Protein AF-A0A927UD50-F1 (afdb_monomer)

Sequence (183 aa):
MVKKVKEALVGKELRQTVRWGKPVEELTKEELENFPRLLGWRKVENFKTEYVELRCADGQLSRMDIPRAALVEVDGNLLSIYNPGIRELNESEKKVWDEWMEIENSDEYQKQLEYDCLTDGSSTYWKKKHFFENKGYLYLMQGSQKGLRRVQGKPEAEGKILLYDENIRGELFLQYEMRDAAV

Foldseek 3Di:
DPPVVCVLQVQKKKAWQDAQLHGPVPDDPVRCVVPVQNHDIWHFDDDDPFWTWTQTPVRDTDIDGDADPLQWDDDPQKIWGFFFDKDFDDPVRVVLVVVVVVVCPDPVNVVVVVVCVVPVHCPSVVVVCCSCVVVVNNQQPDDDDPQKHWDPPDPCVPVTTMIRHSNHGDRTHIMIGMDRDDD

Organism: NCBI:txid46206

Secondary structure (DSSP, 8-state):
--HHHHHHHTTEEEEEEEETTEEGGGS-HHHHHT-GGGSSEEEEEEE-SSEEEEE-TTS-EEEEE---GGGEEEETTEEEEEEEEEEE--HHHHHHHHHHHHHHTSHHHHHHHHHHHHHT--HHHHHHHHHHHHHT-GGGTSS-BTTEEEPPSS--TTS--EEEEEEEEEEEEEEEEEEEPP-

Nearest PDB structures (foldseek):
  9f6c-assembly2_B  TM=7.160E-01  e=1.915E+00  Bos taurus
  2jj9-assembly1_A  TM=5.545E-01  e=9.446E-01  Dictyostelium discoideum
  6rm3-assembly1_SE0  TM=6.733E-01  e=4.118E+00  Vairimorpha necatrix
  1fmv-assembly1_A  TM=5.987E-01  e=2.892E+00  Dictyostelium discoideum
  6z2s-assembly1_A  TM=3.697E-01  e=1.268E+00  Dictyostelium discoideum

Structure (mmCIF, N/CA/C/O backbone):
data_AF-A0A927UD50-F1
#
_entry.id   AF-A0A927UD50-F1
#
loop_
_atom_site.group_PDB
_atom_site.id
_atom_site.type_symbol
_atom_site.label_atom_id
_atom_site.label_alt_id
_atom_site.label_comp_id
_atom_site.label_asym_id
_atom_site.label_entity_id
_atom_site.label_seq_id
_atom_site.pdbx_PDB_ins_code
_atom_site.Cartn_x
_atom_site.Cartn_y
_atom_site.Cartn_z
_atom_site.occupancy
_atom_site.B_iso_or_equiv
_atom_site.auth_seq_id
_atom_site.auth_comp_id
_atom_site.auth_asym_id
_atom_site.auth_atom_id
_atom_site.pdbx_PDB_model_num
ATOM 1 N N . MET A 1 1 ? -13.751 -6.462 -1.216 1.00 57.44 1 MET A N 1
ATOM 2 C CA . MET A 1 1 ? -13.902 -6.750 0.226 1.00 57.44 1 MET A CA 1
ATOM 3 C C . MET A 1 1 ? -13.812 -8.246 0.473 1.00 57.44 1 MET A C 1
ATOM 5 O O . MET A 1 1 ? -14.476 -9.015 -0.214 1.00 57.44 1 MET A O 1
ATOM 9 N N . VAL A 1 2 ? -13.003 -8.667 1.445 1.00 68.44 2 VAL A N 1
ATOM 10 C CA . VAL A 1 2 ? -12.967 -10.068 1.885 1.00 68.44 2 VAL A CA 1
ATOM 11 C C . VAL A 1 2 ? -14.292 -10.367 2.576 1.00 68.44 2 VAL A C 1
ATOM 13 O O . VAL A 1 2 ? -14.600 -9.734 3.582 1.00 68.44 2 VAL A O 1
ATOM 16 N N . LYS A 1 3 ? -15.076 -11.317 2.061 1.00 79.38 3 LYS A N 1
ATOM 17 C CA . LYS A 1 3 ? -16.339 -11.765 2.678 1.00 79.38 3 LYS A CA 1
ATOM 18 C C . LYS A 1 3 ? -16.200 -11.980 4.199 1.00 79.38 3 LYS A C 1
ATOM 20 O O . LYS A 1 3 ? -17.026 -11.486 4.956 1.00 79.38 3 LYS A O 1
ATOM 25 N N . LYS A 1 4 ? -15.070 -12.561 4.619 1.00 81.38 4 LYS A N 1
ATOM 26 C CA . LYS A 1 4 ? -14.692 -12.780 6.024 1.00 81.38 4 LYS A CA 1
ATOM 27 C C . LYS A 1 4 ? -14.619 -11.501 6.869 1.00 81.38 4 LYS A C 1
ATOM 29 O O . LYS A 1 4 ? -15.092 -11.491 7.994 1.00 81.38 4 LYS A O 1
ATOM 34 N N . VAL A 1 5 ? -14.048 -10.417 6.335 1.00 85.69 5 VAL A N 1
ATOM 35 C CA . VAL A 1 5 ? -13.929 -9.137 7.062 1.00 85.69 5 VAL A CA 1
ATOM 36 C C . VAL A 1 5 ? -15.303 -8.512 7.250 1.00 85.69 5 VAL A C 1
ATOM 38 O O . VAL A 1 5 ? -15.610 -8.019 8.327 1.00 85.69 5 VAL A O 1
ATOM 41 N N . LYS A 1 6 ? -16.161 -8.575 6.224 1.00 87.50 6 LYS A N 1
ATOM 42 C CA . LYS A 1 6 ? -17.544 -8.114 6.359 1.00 87.50 6 LYS A CA 1
ATOM 43 C C . LYS A 1 6 ? -18.254 -8.881 7.468 1.00 87.50 6 LYS A C 1
ATOM 45 O O . LYS A 1 6 ? -18.776 -8.257 8.377 1.00 87.50 6 LYS A O 1
ATOM 50 N N . GLU A 1 7 ? -18.230 -10.210 7.404 1.00 88.88 7 GLU A N 1
ATOM 51 C CA . GLU A 1 7 ? -18.868 -11.094 8.388 1.00 88.88 7 GLU A CA 1
ATOM 52 C C . GLU A 1 7 ? -18.385 -10.826 9.819 1.00 88.88 7 GLU A C 1
ATOM 54 O O . GLU A 1 7 ? -19.208 -10.778 10.727 1.00 88.88 7 GLU A O 1
ATOM 59 N N . ALA A 1 8 ? -17.088 -10.570 10.012 1.00 88.31 8 ALA A N 1
ATOM 60 C CA . ALA A 1 8 ? -16.526 -10.246 11.322 1.00 88.31 8 ALA A CA 1
ATOM 61 C C . ALA A 1 8 ? -16.990 -8.888 11.877 1.00 88.31 8 ALA A C 1
ATOM 63 O O . ALA A 1 8 ? -17.086 -8.726 13.090 1.00 88.31 8 ALA A O 1
ATOM 64 N N . LEU A 1 9 ? -17.261 -7.915 11.002 1.00 91.38 9 LEU A N 1
ATOM 65 C CA . LEU A 1 9 ? -17.526 -6.524 11.375 1.00 91.38 9 LEU A CA 1
ATOM 66 C C . LEU A 1 9 ? -19.012 -6.162 11.481 1.00 91.38 9 LEU A C 1
ATOM 68 O O . LEU A 1 9 ? -19.338 -5.112 12.038 1.00 91.38 9 LEU A O 1
ATOM 72 N N . VAL A 1 10 ? -19.927 -6.964 10.921 1.00 91.88 10 VAL A N 1
ATOM 73 C CA . VAL A 1 10 ? -21.366 -6.657 11.000 1.00 91.88 10 VAL A CA 1
ATOM 74 C C . VAL A 1 10 ? -21.800 -6.592 12.466 1.00 91.88 10 VAL A C 1
ATOM 76 O O . VAL A 1 10 ? -21.558 -7.517 13.234 1.00 91.88 10 VAL A O 1
ATOM 79 N N . GLY A 1 11 ? -22.466 -5.497 12.842 1.00 91.94 11 GLY A N 1
ATOM 80 C CA . GLY A 1 11 ? -22.974 -5.304 14.203 1.00 91.94 11 GLY A CA 1
ATOM 81 C C . GLY A 1 11 ? -21.893 -5.008 15.244 1.00 91.94 11 GLY A C 1
ATOM 82 O O . GLY A 1 11 ? -22.178 -5.079 16.436 1.00 91.94 11 GLY A O 1
ATOM 83 N N . LYS A 1 12 ? -20.666 -4.680 14.819 1.00 94.75 12 LYS A N 1
ATOM 84 C CA . LYS A 1 12 ? -19.555 -4.378 15.723 1.00 94.75 12 LYS A CA 1
ATOM 85 C C . LYS A 1 12 ? -19.300 -2.882 15.887 1.00 94.75 12 LYS A C 1
ATOM 87 O O . LYS A 1 12 ? -19.623 -2.055 15.030 1.00 94.75 12 LYS A O 1
ATOM 92 N N . GLU A 1 13 ? -18.645 -2.559 16.990 1.00 95.12 13 GLU A N 1
ATOM 93 C CA . GLU A 1 13 ? -17.913 -1.316 17.188 1.00 95.12 13 GLU A CA 1
ATOM 94 C C . GLU A 1 13 ? -16.414 -1.594 17.153 1.00 95.12 13 GLU A C 1
ATOM 96 O O . GLU A 1 13 ? -15.957 -2.656 17.579 1.00 95.12 13 GLU A O 1
ATOM 101 N N . LEU A 1 14 ? -15.658 -0.619 16.658 1.00 94.88 14 LEU A N 1
ATOM 102 C CA . LEU A 1 14 ? -14.214 -0.691 16.497 1.00 94.88 14 LEU A CA 1
ATOM 103 C C . LEU A 1 14 ? -13.525 0.387 17.317 1.00 94.88 14 LEU A C 1
ATOM 105 O O . LEU A 1 14 ? -13.888 1.561 17.228 1.00 94.88 14 LEU A O 1
ATOM 109 N N . ARG A 1 15 ? -12.478 0.007 18.041 1.00 94.00 15 ARG A N 1
ATOM 110 C CA . ARG A 1 15 ? -11.553 0.932 18.693 1.00 94.00 15 ARG A CA 1
ATOM 111 C C . ARG A 1 15 ? -10.159 0.712 18.145 1.00 94.00 15 ARG A C 1
ATOM 113 O O . ARG A 1 15 ? -9.674 -0.410 18.119 1.00 94.00 15 ARG A O 1
ATOM 120 N N . GLN A 1 16 ? -9.515 1.783 17.699 1.00 92.75 16 GLN A N 1
ATOM 121 C CA . GLN A 1 16 ? -8.156 1.689 17.182 1.00 92.75 16 GLN A CA 1
ATOM 122 C C . GLN A 1 16 ? -7.160 1.504 18.334 1.00 92.75 16 GLN A C 1
ATOM 124 O O . GLN A 1 16 ? -7.175 2.301 19.268 1.00 92.75 16 GLN A O 1
ATOM 129 N N . THR A 1 17 ? -6.315 0.476 18.244 1.00 93.69 17 THR A N 1
ATOM 130 C CA . THR A 1 17 ? -5.251 0.162 19.217 1.00 93.69 17 THR A CA 1
ATOM 131 C C . THR A 1 17 ? -3.856 0.382 18.637 1.00 93.69 17 THR A C 1
ATOM 133 O O . THR A 1 17 ? -2.942 0.734 19.370 1.00 93.69 17 THR A O 1
ATOM 136 N N . VAL A 1 18 ? -3.690 0.263 17.313 1.00 93.69 18 VAL A N 1
ATOM 137 C CA . VAL A 1 18 ? -2.430 0.571 16.611 1.00 93.69 18 VAL A CA 1
ATOM 138 C C . VAL A 1 18 ? -2.688 1.532 15.456 1.00 93.69 18 VAL A C 1
ATOM 140 O O . VAL A 1 18 ? -3.647 1.372 14.689 1.00 93.69 18 VAL A O 1
ATOM 143 N N . ARG A 1 19 ? -1.820 2.536 15.305 1.00 91.00 19 ARG A N 1
ATOM 144 C CA . ARG A 1 19 ? -1.800 3.474 14.180 1.00 91.00 19 ARG A CA 1
ATOM 145 C C . ARG A 1 19 ? -0.386 3.642 13.653 1.00 91.00 19 ARG A C 1
ATOM 147 O O . ARG A 1 19 ? 0.523 3.958 14.408 1.00 91.00 19 ARG A O 1
ATOM 154 N N . TRP A 1 20 ? -0.221 3.462 12.345 1.00 89.50 20 TRP A N 1
ATOM 155 C CA . TRP A 1 20 ? 1.073 3.604 11.673 1.00 89.50 20 TRP A CA 1
ATOM 156 C C . TRP A 1 20 ? 2.165 2.728 12.303 1.00 89.50 20 TRP A C 1
ATOM 158 O O . TRP A 1 20 ? 3.308 3.149 12.445 1.00 89.50 20 TRP A O 1
ATOM 168 N N . GLY A 1 21 ? 1.779 1.519 12.716 1.00 91.75 21 GLY A N 1
ATOM 169 C CA . GLY A 1 21 ? 2.664 0.558 13.375 1.00 91.75 21 GLY A CA 1
ATOM 170 C C . GLY A 1 21 ? 3.019 0.869 14.829 1.00 91.75 21 GLY A C 1
ATOM 171 O O . GLY A 1 21 ? 3.750 0.093 15.434 1.00 91.75 21 GLY A O 1
ATOM 172 N N . LYS A 1 22 ? 2.482 1.946 15.416 1.00 91.00 22 LYS A N 1
ATOM 173 C CA . LYS A 1 22 ? 2.672 2.289 16.832 1.00 91.00 22 LYS A CA 1
ATOM 174 C C . LYS A 1 22 ? 1.392 2.064 17.642 1.00 91.00 22 LYS A C 1
ATOM 176 O O . LYS A 1 22 ? 0.310 2.390 17.136 1.00 91.00 22 LYS A O 1
ATOM 181 N N . PRO A 1 23 ? 1.475 1.550 18.880 1.00 92.06 23 PRO A N 1
ATOM 182 C CA . PRO A 1 23 ? 0.354 1.576 19.814 1.00 92.06 23 PRO A CA 1
ATOM 183 C C . PRO A 1 23 ? -0.184 3.000 19.981 1.00 92.06 23 PRO A C 1
ATOM 185 O O . PRO A 1 23 ? 0.586 3.960 20.019 1.00 92.06 23 PRO A O 1
ATOM 188 N N . VAL A 1 24 ? -1.506 3.154 20.067 1.00 89.12 24 VAL A N 1
ATOM 189 C CA . VAL A 1 24 ? -2.144 4.475 20.210 1.00 89.12 24 VAL A CA 1
ATOM 190 C C . VAL A 1 24 ? -1.703 5.167 21.504 1.00 89.12 24 VAL A C 1
ATOM 192 O O . VAL A 1 24 ? -1.599 6.390 21.542 1.00 89.12 24 VAL A O 1
ATOM 195 N N . GLU A 1 25 ? -1.387 4.390 22.537 1.00 86.94 25 GLU A N 1
ATOM 196 C CA . GLU A 1 25 ? -0.879 4.845 23.832 1.00 86.94 25 GLU A CA 1
ATOM 197 C C . GLU A 1 25 ? 0.526 5.463 23.748 1.00 86.94 25 GLU A C 1
ATOM 199 O O . GLU A 1 25 ? 0.904 6.243 24.621 1.00 86.94 25 GLU A O 1
ATOM 204 N N . GLU A 1 26 ? 1.291 5.136 22.703 1.00 89.12 26 GLU A N 1
ATOM 205 C CA . GLU A 1 26 ? 2.649 5.639 22.466 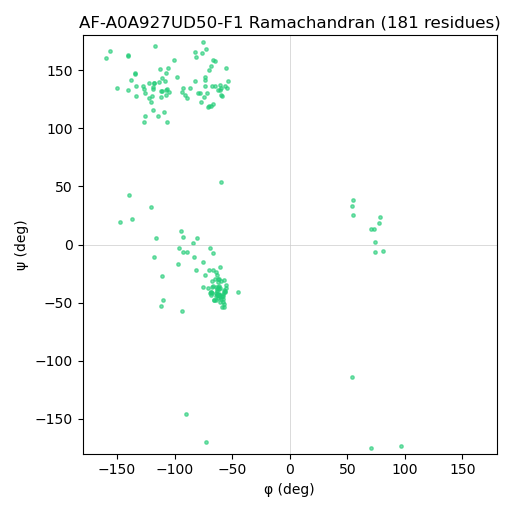1.00 89.12 26 GLU A CA 1
ATOM 206 C C . GLU A 1 26 ? 2.684 6.846 21.514 1.00 89.12 26 GLU A C 1
ATOM 208 O O . GLU A 1 26 ? 3.751 7.410 21.262 1.00 89.12 26 GLU A O 1
ATOM 213 N N . LEU A 1 27 ? 1.534 7.257 20.970 1.00 85.81 27 LEU A N 1
ATOM 214 C CA . LEU A 1 27 ? 1.450 8.425 20.097 1.00 85.81 27 LEU A CA 1
ATOM 215 C C . LEU A 1 27 ? 1.580 9.721 20.901 1.00 85.81 27 LEU A C 1
ATOM 217 O O . LEU A 1 27 ? 1.039 9.881 21.997 1.00 85.81 27 LEU A O 1
ATOM 221 N N . THR A 1 28 ? 2.277 10.689 20.320 1.00 84.56 28 THR A N 1
ATOM 222 C CA . THR A 1 28 ? 2.413 12.033 20.882 1.00 84.56 28 THR A CA 1
ATOM 223 C C . THR A 1 28 ? 1.074 12.774 20.887 1.00 84.56 28 THR A C 1
ATOM 225 O O . THR A 1 28 ? 0.164 12.485 20.108 1.00 84.56 28 THR A O 1
ATOM 228 N N . LYS A 1 29 ? 0.951 13.793 21.748 1.00 80.69 29 LYS A N 1
ATOM 229 C CA . LYS A 1 29 ? -0.246 14.649 21.780 1.00 80.69 29 LYS A CA 1
ATOM 230 C C . LYS A 1 29 ? -0.522 15.305 20.427 1.00 80.69 29 LYS A C 1
ATOM 232 O O . LYS A 1 29 ? -1.665 15.314 19.999 1.00 80.69 29 LYS A O 1
ATOM 237 N N . GLU A 1 30 ? 0.518 15.771 19.740 1.00 83.25 30 GLU A N 1
ATOM 238 C CA . GLU A 1 30 ? 0.409 16.369 18.406 1.00 83.25 30 GLU A CA 1
ATOM 239 C C . GLU A 1 30 ? -0.094 15.353 17.363 1.00 83.25 30 GLU A C 1
ATOM 241 O O . GLU A 1 30 ? -0.980 15.655 16.562 1.00 83.25 30 GLU A O 1
ATOM 246 N N . GLU A 1 31 ? 0.397 14.109 17.402 1.00 81.62 31 GLU A N 1
ATOM 247 C CA . GLU A 1 31 ? -0.113 13.031 16.544 1.00 81.62 31 GLU A CA 1
ATOM 248 C C . GLU A 1 31 ? -1.598 12.742 16.827 1.00 81.62 31 GLU A C 1
ATOM 250 O O . GLU A 1 31 ? -2.364 12.520 15.891 1.00 81.62 31 GLU A O 1
ATOM 255 N N . LEU A 1 32 ? -2.030 12.784 18.090 1.00 77.81 32 LEU A N 1
ATOM 256 C CA . LEU A 1 32 ? -3.419 12.535 18.492 1.00 77.81 32 LEU A CA 1
ATOM 257 C C . LEU A 1 32 ? -4.364 13.708 18.174 1.00 77.81 32 LEU A C 1
ATOM 259 O O . LEU A 1 32 ? -5.504 13.477 17.765 1.00 77.81 32 LEU A O 1
ATOM 263 N N . GLU A 1 33 ? -3.901 14.952 18.310 1.00 81.44 33 GLU A N 1
ATOM 264 C CA . GLU A 1 33 ? -4.656 16.180 18.006 1.00 81.44 33 GLU A CA 1
ATOM 265 C C . GLU A 1 33 ? -5.016 16.306 16.523 1.00 81.44 33 GLU A C 1
ATOM 267 O O . GLU A 1 33 ? -6.023 16.922 16.172 1.00 81.44 33 GLU A O 1
ATOM 272 N N . ASN A 1 34 ? -4.254 15.650 15.650 1.00 79.38 34 ASN A N 1
ATOM 273 C CA . ASN A 1 34 ? -4.579 15.552 14.232 1.00 79.38 34 ASN A CA 1
ATOM 274 C C . ASN A 1 34 ? -5.718 14.555 13.939 1.00 79.38 34 ASN A C 1
ATOM 276 O O . ASN A 1 34 ? -6.302 14.588 12.853 1.00 79.38 34 ASN A O 1
ATOM 280 N N . PHE A 1 35 ? -6.080 13.680 14.889 1.00 75.62 35 PHE A N 1
ATOM 281 C CA . PHE A 1 35 ? -7.112 12.649 14.702 1.00 75.62 35 PHE A CA 1
ATOM 282 C C . PHE A 1 35 ? -8.052 12.429 15.903 1.00 75.62 35 PHE A C 1
ATOM 284 O O . PHE A 1 35 ? -8.412 11.278 16.175 1.00 75.62 35 PHE A O 1
ATOM 291 N N . PRO A 1 36 ? -8.550 13.474 16.589 1.00 72.25 36 PRO A N 1
ATOM 292 C CA . PRO A 1 36 ? -9.333 13.317 17.815 1.00 72.25 36 PRO A CA 1
ATOM 293 C C . PRO A 1 36 ? -10.601 12.484 17.588 1.00 72.25 36 PRO A C 1
ATOM 295 O O . PRO A 1 36 ? -11.015 11.718 18.452 1.00 72.25 36 PRO A O 1
ATOM 298 N N . ARG A 1 37 ? -11.176 12.561 16.381 1.00 76.25 37 ARG A N 1
ATOM 299 C CA . ARG A 1 37 ? -12.378 11.816 15.969 1.00 76.25 37 ARG A CA 1
ATOM 300 C C . ARG A 1 37 ? -12.159 10.313 15.803 1.00 76.25 37 ARG A C 1
ATOM 302 O O . ARG A 1 37 ? -13.124 9.554 15.790 1.00 76.25 37 ARG A O 1
ATOM 309 N N . LEU A 1 38 ? -10.916 9.879 15.597 1.00 74.56 38 LEU A N 1
ATOM 310 C CA . LEU A 1 38 ? -10.587 8.472 15.351 1.00 74.56 38 LEU A CA 1
ATOM 311 C C . LEU A 1 38 ? -10.306 7.706 16.651 1.00 74.56 38 LEU A C 1
ATOM 313 O O . LEU A 1 38 ? -10.159 6.481 16.609 1.00 74.56 38 LEU A O 1
ATOM 317 N N . LEU A 1 39 ? -10.262 8.420 17.781 1.00 74.75 39 LEU A N 1
ATOM 318 C CA . LEU A 1 39 ? -10.045 7.878 19.114 1.00 74.75 39 LEU A CA 1
ATOM 319 C C . LEU A 1 39 ? -11.378 7.433 19.728 1.00 74.75 39 LEU A C 1
ATOM 321 O O . LEU A 1 39 ? -12.384 8.138 19.661 1.00 74.75 39 LEU A O 1
ATOM 325 N N . GLY A 1 40 ? -11.377 6.245 20.332 1.00 86.31 40 GLY A N 1
ATOM 326 C CA . GLY A 1 40 ? -12.559 5.640 20.947 1.00 86.31 40 GLY A CA 1
ATOM 327 C C . GLY A 1 40 ? -13.294 4.635 20.057 1.00 86.31 40 GLY A C 1
ATOM 328 O O . GLY A 1 40 ? -12.819 4.238 18.991 1.00 86.31 40 GLY A O 1
ATOM 329 N N . TRP A 1 41 ? -14.444 4.186 20.557 1.00 92.62 41 TRP A N 1
ATOM 330 C CA . TRP A 1 41 ? -15.301 3.209 19.890 1.00 92.62 41 TRP A CA 1
ATOM 331 C C . TRP A 1 41 ? -16.111 3.874 18.781 1.00 92.62 41 TRP A C 1
ATOM 333 O O . TRP A 1 41 ? -16.743 4.908 18.993 1.00 92.62 41 TRP A O 1
ATOM 343 N N . ARG A 1 42 ? -16.090 3.269 17.594 1.00 93.50 42 ARG A N 1
ATOM 344 C CA . ARG A 1 42 ? -16.799 3.748 16.409 1.00 93.50 42 ARG A CA 1
ATOM 345 C C . ARG A 1 42 ? -17.678 2.645 15.850 1.00 93.50 42 ARG A C 1
ATOM 347 O O . ARG A 1 42 ? -17.212 1.523 15.652 1.00 93.50 42 ARG A O 1
ATOM 354 N N . LYS A 1 43 ? -18.942 2.961 15.587 1.00 94.69 43 LYS A N 1
ATOM 355 C CA . LYS A 1 43 ? -19.930 1.978 15.130 1.00 94.69 43 LYS A CA 1
ATOM 356 C C . LYS A 1 43 ? -19.763 1.706 13.644 1.00 94.69 43 LYS A C 1
ATOM 358 O O . LYS A 1 43 ? -19.715 2.647 12.855 1.00 94.69 43 LYS A O 1
ATOM 363 N N . VAL A 1 44 ? -19.703 0.432 13.261 1.00 94.56 44 VAL A N 1
ATOM 364 C CA . VAL A 1 44 ? -19.726 0.040 11.850 1.00 94.56 44 VAL A CA 1
ATOM 365 C C . VAL A 1 44 ? -21.093 0.377 11.265 1.00 94.56 44 VAL A C 1
ATOM 367 O O . VAL A 1 44 ? -22.113 -0.111 11.750 1.00 94.56 44 VAL A O 1
ATOM 370 N N . GLU A 1 45 ? -21.116 1.220 10.234 1.00 93.19 45 GLU A N 1
ATOM 371 C CA . GLU A 1 45 ? -22.363 1.715 9.649 1.00 93.19 45 GLU A CA 1
ATOM 372 C C . GLU A 1 45 ? -22.602 1.176 8.242 1.00 93.19 45 GLU A C 1
ATOM 374 O O . GLU A 1 45 ? -23.643 0.575 7.989 1.00 93.19 45 GLU A O 1
ATOM 379 N N . ASN A 1 46 ? -21.627 1.320 7.340 1.00 90.19 46 ASN A N 1
ATOM 380 C CA . ASN A 1 46 ? -21.761 0.853 5.963 1.00 90.19 46 ASN A CA 1
ATOM 381 C C . ASN A 1 46 ? -20.528 0.096 5.481 1.00 90.19 46 ASN A C 1
ATOM 383 O O . ASN A 1 46 ? -19.386 0.437 5.788 1.00 90.19 46 ASN A O 1
ATOM 387 N N . PHE A 1 47 ? -20.779 -0.889 4.622 1.00 90.44 47 PHE A N 1
ATOM 388 C CA . PHE A 1 47 ? -19.750 -1.643 3.920 1.00 90.44 47 PHE A CA 1
ATOM 389 C C . PHE A 1 47 ? -19.716 -1.247 2.451 1.00 90.44 47 PHE A C 1
ATOM 391 O O . PHE A 1 47 ? -20.734 -1.310 1.757 1.00 90.44 47 PHE A O 1
ATOM 398 N N . LYS A 1 48 ? -18.529 -0.902 1.961 1.00 88.44 48 LYS A N 1
ATOM 399 C CA . LYS A 1 48 ? -18.247 -0.692 0.540 1.00 88.44 48 LYS A CA 1
ATOM 400 C C . LYS A 1 48 ? -17.226 -1.718 0.070 1.00 88.44 48 LYS A C 1
ATOM 402 O O . LYS A 1 48 ? -16.661 -2.459 0.862 1.00 88.44 48 LYS A O 1
ATOM 407 N N . THR A 1 49 ? -16.979 -1.802 -1.231 1.00 81.44 49 THR A N 1
ATOM 408 C CA . THR A 1 49 ? -16.058 -2.816 -1.769 1.00 81.44 49 THR A CA 1
ATOM 409 C C . THR A 1 49 ? -14.627 -2.659 -1.242 1.00 81.44 49 THR A C 1
ATOM 411 O O . THR A 1 49 ? -13.943 -3.669 -1.058 1.00 81.44 49 THR A O 1
ATOM 414 N N . GLU A 1 50 ? -14.205 -1.425 -0.967 1.00 85.81 50 GLU A N 1
ATOM 415 C CA . GLU A 1 50 ? -12.815 -1.055 -0.653 1.00 85.81 50 GLU A CA 1
ATOM 416 C C . GLU A 1 50 ? -12.641 -0.464 0.749 1.00 85.81 50 GLU A C 1
ATOM 418 O O . GLU A 1 50 ? -11.518 -0.285 1.203 1.00 85.81 50 GLU A O 1
ATOM 423 N N . TYR A 1 51 ? -13.733 -0.148 1.447 1.00 91.69 51 TYR A N 1
ATOM 424 C CA . TYR A 1 51 ? -13.672 0.496 2.754 1.00 91.69 51 TYR A CA 1
ATOM 425 C C . TYR A 1 51 ? -14.924 0.230 3.592 1.00 91.69 51 TYR A C 1
ATOM 427 O O . TYR A 1 51 ? -15.954 -0.237 3.093 1.00 91.69 51 TYR A O 1
ATOM 435 N N . VAL A 1 52 ? -14.825 0.545 4.879 1.00 93.25 52 VAL A N 1
ATOM 436 C CA . VAL A 1 52 ? -15.925 0.534 5.847 1.00 93.25 52 VAL A CA 1
ATOM 437 C C . VAL A 1 52 ? -16.109 1.946 6.395 1.00 93.25 52 VAL A C 1
ATOM 439 O O . VAL A 1 52 ? -15.132 2.632 6.703 1.00 93.25 52 VAL A O 1
ATOM 442 N N . GLU A 1 53 ? -17.359 2.388 6.494 1.00 94.62 53 GLU A N 1
ATOM 443 C CA . GLU A 1 53 ? -17.724 3.649 7.142 1.00 94.62 53 GLU A CA 1
ATOM 444 C C . GLU A 1 53 ? -18.009 3.389 8.621 1.00 94.62 53 GLU A C 1
ATOM 446 O O . GLU A 1 53 ? -18.787 2.496 8.971 1.00 94.62 53 GLU A O 1
ATOM 451 N N . LEU A 1 54 ? -17.361 4.173 9.479 1.00 93.94 54 LEU A N 1
ATOM 452 C CA . LEU A 1 54 ? -17.438 4.070 10.928 1.00 93.94 54 LEU A CA 1
ATOM 453 C C . LEU A 1 54 ? -17.961 5.385 11.501 1.00 93.94 54 LEU A C 1
ATOM 455 O O . LEU A 1 54 ? -17.341 6.433 11.299 1.00 93.94 54 LEU A O 1
ATOM 459 N N . ARG A 1 55 ? -19.064 5.333 12.246 1.00 94.06 55 ARG A N 1
ATOM 460 C CA . ARG A 1 55 ? -19.630 6.497 12.931 1.00 94.06 55 ARG A CA 1
ATOM 461 C C . ARG A 1 55 ? -18.838 6.821 14.191 1.00 94.06 55 ARG A C 1
ATOM 463 O O . ARG A 1 55 ? -18.697 5.975 15.075 1.00 94.06 55 ARG A O 1
ATOM 470 N N . CYS A 1 56 ? -18.335 8.045 14.255 1.00 91.44 56 CYS A N 1
ATOM 471 C CA . CYS A 1 56 ? -17.604 8.611 15.381 1.00 91.44 56 CYS A CA 1
ATOM 472 C C . CYS A 1 56 ? -18.550 9.138 16.470 1.00 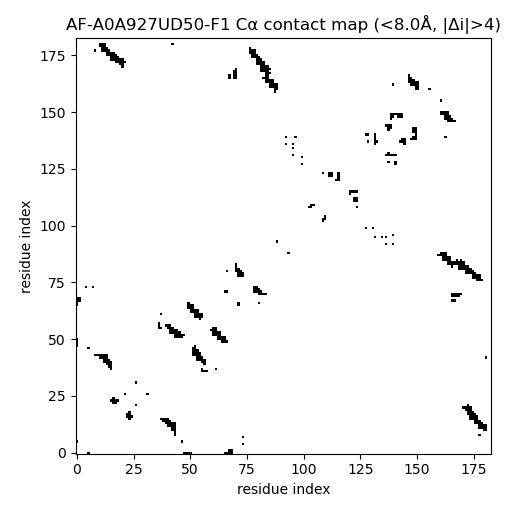91.44 56 CYS A C 1
ATOM 474 O O . CYS A 1 56 ? -19.747 9.324 16.242 1.00 91.44 56 CYS A O 1
ATOM 476 N N . ALA A 1 57 ? -18.001 9.410 17.658 1.00 87.56 57 ALA A N 1
ATOM 477 C CA . ALA A 1 57 ? -18.758 9.936 18.798 1.00 87.56 57 ALA A CA 1
ATOM 478 C C . ALA A 1 57 ? -19.367 11.327 18.540 1.00 87.56 57 ALA A C 1
ATOM 480 O O . ALA A 1 57 ? -20.398 11.666 19.111 1.00 87.56 57 ALA A O 1
ATOM 481 N N . ASP A 1 58 ? -18.765 12.115 17.647 1.00 87.75 58 ASP A N 1
ATOM 482 C CA . ASP A 1 58 ? -19.286 13.412 17.201 1.00 87.75 58 ASP A CA 1
ATOM 483 C C . ASP A 1 58 ? -20.385 13.292 16.124 1.00 87.75 58 ASP A C 1
ATOM 485 O O . ASP A 1 58 ? -20.838 14.295 15.574 1.00 87.75 58 ASP A O 1
ATOM 489 N N . GLY A 1 59 ? -20.808 12.065 15.805 1.00 87.62 59 GLY A N 1
ATOM 490 C CA . GLY A 1 59 ? -21.838 11.762 14.818 1.00 87.62 59 GLY A CA 1
ATOM 491 C C . GLY A 1 59 ? -21.350 11.760 13.368 1.00 87.62 59 GLY A C 1
ATOM 492 O O . GLY A 1 59 ? -22.129 11.383 12.490 1.00 87.62 59 GLY A O 1
ATOM 493 N N . GLN A 1 60 ? -20.094 12.134 13.101 1.00 90.81 60 GLN A N 1
ATOM 494 C CA . GLN A 1 60 ? -19.530 12.135 11.751 1.00 90.81 60 GLN A CA 1
ATOM 495 C C . GLN A 1 60 ? -19.065 10.743 11.315 1.00 90.81 60 GLN A C 1
ATOM 497 O O . GLN A 1 60 ? -18.850 9.843 12.127 1.00 90.81 60 GLN A O 1
ATOM 502 N N . LEU A 1 61 ? -18.896 10.567 10.004 1.00 92.12 61 LEU A N 1
ATOM 503 C CA . LEU A 1 61 ? -18.370 9.339 9.417 1.00 92.12 61 LEU A CA 1
ATOM 504 C C . LEU A 1 61 ? -16.854 9.424 9.244 1.00 92.12 61 LEU A C 1
ATOM 506 O O . LEU A 1 61 ? -16.325 10.397 8.710 1.00 92.12 61 LEU A O 1
ATOM 510 N N . SER A 1 62 ? -16.168 8.355 9.631 1.00 91.06 62 SER A N 1
ATOM 511 C CA . SER A 1 62 ? -14.772 8.099 9.290 1.00 91.06 62 SER A CA 1
ATOM 512 C C . SER A 1 62 ? -14.669 6.896 8.359 1.00 91.06 62 SER A C 1
ATOM 514 O O . SER A 1 62 ? -15.501 5.990 8.392 1.00 91.06 62 SER A O 1
ATOM 516 N N . ARG A 1 63 ? -13.639 6.889 7.514 1.00 91.44 63 ARG A N 1
ATOM 517 C CA . ARG A 1 63 ? -13.383 5.823 6.547 1.00 91.44 63 ARG A CA 1
ATOM 518 C C . ARG A 1 63 ? -12.223 4.955 7.024 1.00 91.44 63 ARG A C 1
ATOM 520 O O . ARG A 1 63 ? -11.168 5.478 7.376 1.00 91.44 63 ARG A O 1
ATOM 527 N N . MET A 1 64 ? -12.420 3.641 7.009 1.00 91.56 64 MET A N 1
ATOM 528 C CA . MET A 1 64 ? -11.368 2.644 7.202 1.00 91.56 64 MET A CA 1
ATOM 529 C C . MET A 1 64 ? -11.191 1.861 5.905 1.00 91.56 64 MET A C 1
ATOM 531 O O . MET A 1 64 ? -12.079 1.101 5.515 1.00 91.56 64 MET A O 1
ATOM 535 N N . ASP A 1 65 ? -10.062 2.064 5.232 1.00 91.06 65 ASP A N 1
ATOM 536 C CA . ASP A 1 65 ? -9.735 1.322 4.017 1.00 91.06 65 ASP A CA 1
ATOM 537 C C . ASP A 1 65 ? -9.488 -0.153 4.333 1.00 91.06 65 ASP A C 1
ATOM 539 O O . ASP A 1 65 ? -8.824 -0.500 5.309 1.00 91.06 65 ASP A O 1
ATOM 543 N N . ILE A 1 66 ? -10.038 -1.024 3.490 1.00 89.19 66 ILE A N 1
ATOM 544 C CA . ILE A 1 66 ? -9.845 -2.467 3.561 1.00 89.19 66 ILE A CA 1
ATOM 545 C C . ILE A 1 66 ? -8.924 -2.856 2.406 1.00 89.19 66 ILE A C 1
ATOM 547 O O . ILE A 1 66 ? -9.381 -2.896 1.258 1.00 89.19 66 ILE A O 1
ATOM 551 N N . PRO A 1 67 ? -7.643 -3.159 2.679 1.00 90.75 67 PRO A N 1
ATOM 552 C CA . PRO A 1 67 ? -6.731 -3.591 1.634 1.00 90.75 67 PRO A CA 1
ATOM 553 C C . PRO A 1 67 ? -7.061 -5.019 1.172 1.00 90.75 67 PRO A C 1
ATOM 555 O O . PRO A 1 67 ? -8.096 -5.611 1.509 1.00 90.75 67 PRO A O 1
ATOM 558 N N . ARG A 1 68 ? -6.172 -5.602 0.363 1.00 89.50 68 ARG A N 1
ATOM 559 C CA . ARG A 1 68 ? -6.292 -7.002 -0.057 1.00 89.50 68 ARG A CA 1
ATOM 560 C C . ARG A 1 68 ? -6.396 -7.948 1.127 1.00 89.50 68 ARG A C 1
ATOM 562 O O . ARG A 1 68 ? -5.813 -7.724 2.180 1.00 89.50 68 ARG A O 1
ATOM 569 N N . ALA A 1 69 ? -7.058 -9.078 0.887 1.00 88.88 69 ALA A N 1
ATOM 570 C CA . ALA A 1 69 ? -7.259 -10.113 1.893 1.00 88.88 69 ALA A CA 1
ATOM 571 C C . ALA A 1 69 ? -5.966 -10.618 2.532 1.00 88.88 69 ALA A C 1
ATOM 573 O O . ALA A 1 69 ? -5.962 -10.931 3.716 1.00 88.88 69 ALA A O 1
ATOM 574 N N . ALA A 1 70 ? -4.880 -10.680 1.759 1.00 91.88 70 ALA A N 1
ATOM 575 C CA . ALA A 1 70 ? -3.588 -11.109 2.269 1.00 91.88 70 ALA A CA 1
ATOM 576 C C . ALA A 1 70 ? -3.055 -10.171 3.364 1.00 91.88 70 ALA A C 1
ATOM 578 O O . ALA A 1 70 ? -2.388 -10.644 4.274 1.00 91.88 70 ALA A O 1
ATOM 579 N N . LEU A 1 71 ? -3.407 -8.881 3.333 1.00 94.44 71 LEU A N 1
ATOM 580 C CA . LEU A 1 71 ? -2.964 -7.861 4.289 1.00 94.44 71 LEU A CA 1
ATOM 581 C C . LEU A 1 71 ? -3.919 -7.665 5.470 1.00 94.44 71 LEU A C 1
ATOM 583 O O . LEU A 1 71 ? -3.734 -6.735 6.251 1.00 94.44 71 LEU A O 1
ATOM 587 N N . VAL A 1 72 ? -4.951 -8.500 5.594 1.00 94.12 72 VAL A N 1
ATOM 588 C CA . VAL A 1 72 ? -5.925 -8.409 6.681 1.00 94.12 72 VAL A CA 1
ATOM 589 C C . VAL A 1 72 ? -5.962 -9.720 7.448 1.00 94.12 72 VAL A C 1
ATOM 591 O O . VAL A 1 72 ? -5.938 -10.811 6.873 1.00 94.12 72 VAL A O 1
ATOM 594 N N . GLU A 1 73 ? -6.045 -9.605 8.763 1.00 94.81 73 GLU A N 1
ATOM 595 C CA . GLU A 1 73 ? -6.199 -10.720 9.679 1.00 94.81 73 GLU A CA 1
ATOM 596 C C . GLU A 1 73 ? -7.284 -10.402 10.697 1.00 94.81 73 GLU A C 1
ATOM 598 O O . GLU A 1 73 ? -7.362 -9.288 11.212 1.00 94.81 73 GLU A O 1
ATOM 603 N N . VAL A 1 74 ? -8.139 -11.387 10.949 1.00 93.94 74 VAL A N 1
ATOM 604 C CA . VAL A 1 74 ? -9.134 -11.337 12.014 1.00 93.94 74 VAL A CA 1
ATOM 605 C C . VAL A 1 74 ? -8.818 -12.485 12.956 1.00 93.94 74 VAL A C 1
ATOM 607 O O . VAL A 1 74 ? -8.911 -13.642 12.546 1.00 93.94 74 VAL A O 1
ATOM 610 N N . ASP A 1 75 ? -8.450 -12.149 14.187 1.00 93.88 75 ASP A N 1
ATOM 611 C CA . ASP A 1 75 ? -8.157 -13.101 15.254 1.00 93.88 75 ASP A CA 1
ATOM 612 C C . ASP A 1 75 ? -8.996 -12.756 16.488 1.00 93.88 75 ASP A C 1
ATOM 614 O O . ASP A 1 75 ? -8.773 -11.751 17.165 1.00 93.88 75 ASP A O 1
ATOM 618 N N . GLY A 1 76 ? -10.038 -13.554 16.730 1.00 92.12 76 GLY A N 1
ATOM 619 C CA . GLY A 1 76 ? -11.030 -13.289 17.770 1.00 92.12 76 GLY A CA 1
ATOM 620 C C . GLY A 1 76 ? -11.647 -11.892 17.645 1.00 92.12 76 GLY A C 1
ATOM 621 O O . GLY A 1 76 ? -12.352 -11.593 16.681 1.00 92.12 76 GLY A O 1
ATOM 622 N N . ASN A 1 77 ? -11.367 -11.041 18.633 1.00 94.44 77 ASN A N 1
ATOM 623 C CA . ASN A 1 77 ? -11.850 -9.660 18.707 1.00 94.44 77 ASN A CA 1
ATOM 624 C C . ASN A 1 77 ? -10.857 -8.640 18.131 1.00 94.44 77 ASN A C 1
ATOM 626 O O . ASN A 1 77 ? -11.035 -7.443 18.336 1.00 94.44 77 ASN A O 1
ATOM 630 N N . LEU A 1 78 ? -9.811 -9.078 17.430 1.00 95.88 78 LEU A N 1
ATOM 631 C CA . LEU A 1 78 ? -8.815 -8.199 16.827 1.00 95.88 78 LEU A CA 1
ATOM 632 C C . LEU A 1 78 ? -8.900 -8.240 15.303 1.00 95.88 78 LEU A C 1
ATOM 634 O O . LEU A 1 78 ? -8.924 -9.305 14.688 1.00 95.88 78 LEU A O 1
ATOM 638 N N . LEU A 1 79 ? -8.913 -7.056 14.698 1.00 95.75 79 LEU A N 1
ATOM 639 C CA . LEU A 1 79 ? -8.718 -6.847 13.270 1.00 95.75 79 LEU A CA 1
ATOM 640 C C . LEU A 1 79 ? -7.353 -6.188 13.067 1.00 95.75 79 LEU A C 1
ATOM 642 O O . LEU A 1 79 ? -7.162 -5.031 13.444 1.00 95.75 79 LEU A O 1
ATOM 646 N N . SER A 1 80 ? -6.431 -6.900 12.430 1.00 96.31 80 SER A N 1
ATOM 647 C CA . SER A 1 80 ? -5.092 -6.413 12.092 1.00 96.31 80 SER A CA 1
ATOM 648 C C . SER A 1 80 ? -4.994 -6.135 10.592 1.00 96.31 80 SER A C 1
ATOM 650 O O . SER A 1 80 ? -5.415 -6.945 9.762 1.00 96.31 80 SER A O 1
ATOM 652 N N . ILE A 1 81 ? -4.430 -4.981 10.242 1.00 95.62 81 ILE A N 1
ATOM 653 C CA . ILE A 1 81 ? -4.179 -4.548 8.868 1.00 95.62 81 ILE A CA 1
ATOM 654 C C . ILE A 1 81 ? -2.685 -4.276 8.717 1.00 95.62 81 ILE A C 1
ATOM 656 O O . ILE A 1 81 ? -2.109 -3.488 9.468 1.00 95.62 81 ILE A O 1
ATOM 660 N N . TYR A 1 82 ? -2.069 -4.907 7.724 1.00 96.06 82 TYR A N 1
ATOM 661 C CA . TYR A 1 82 ? -0.632 -4.856 7.472 1.00 96.06 82 TYR A CA 1
ATOM 662 C C . TYR A 1 82 ? -0.311 -3.979 6.263 1.00 96.06 82 TYR A C 1
ATOM 664 O O . TYR A 1 82 ? -1.102 -3.863 5.324 1.00 96.06 82 TYR A O 1
ATOM 672 N N . ASN A 1 83 ? 0.881 -3.389 6.262 1.00 94.38 83 ASN A N 1
ATOM 673 C CA . ASN A 1 83 ? 1.453 -2.809 5.055 1.00 94.38 83 ASN A CA 1
ATOM 674 C C . ASN A 1 83 ? 1.804 -3.916 4.043 1.00 94.38 83 ASN A C 1
ATOM 676 O O . ASN A 1 83 ? 2.096 -5.045 4.451 1.00 94.38 83 ASN A O 1
ATOM 680 N N . PRO A 1 84 ? 1.831 -3.611 2.732 1.00 94.81 84 PRO A N 1
ATOM 681 C CA . PRO A 1 84 ? 2.414 -4.511 1.744 1.00 94.81 84 PRO A CA 1
ATOM 682 C C . PRO A 1 84 ? 3.870 -4.832 2.094 1.00 94.81 84 PRO A C 1
ATOM 684 O O . PRO A 1 84 ? 4.647 -3.936 2.438 1.00 94.81 84 PRO A O 1
ATOM 687 N N . GLY A 1 85 ? 4.244 -6.103 1.981 1.00 94.88 85 GLY A N 1
ATOM 688 C CA . GLY A 1 85 ? 5.625 -6.544 2.125 1.00 94.88 85 GLY A CA 1
ATOM 689 C C . GLY A 1 85 ? 6.512 -5.978 1.018 1.00 94.88 85 GLY A C 1
ATOM 690 O O . GLY A 1 85 ? 6.031 -5.604 -0.054 1.00 94.88 85 GLY A O 1
ATOM 691 N N . ILE A 1 86 ? 7.817 -5.917 1.278 1.00 93.25 86 ILE A N 1
ATOM 692 C CA . ILE A 1 86 ? 8.816 -5.501 0.291 1.00 93.25 86 ILE A CA 1
ATOM 693 C C . ILE A 1 86 ? 9.599 -6.731 -0.152 1.00 93.25 86 ILE A C 1
ATOM 695 O O . ILE A 1 86 ? 10.062 -7.504 0.686 1.00 93.25 86 ILE A O 1
ATOM 699 N N . ARG A 1 87 ? 9.769 -6.895 -1.462 1.00 93.75 87 ARG A N 1
ATOM 700 C CA . ARG A 1 87 ? 10.584 -7.962 -2.049 1.00 93.75 87 ARG A CA 1
ATOM 701 C C . ARG A 1 87 ? 11.391 -7.470 -3.242 1.00 93.75 87 ARG A C 1
ATOM 703 O O . ARG A 1 87 ? 11.076 -6.436 -3.831 1.00 93.75 87 ARG A O 1
ATOM 710 N N . GLU A 1 88 ? 12.399 -8.245 -3.613 1.00 93.00 88 GLU A N 1
ATOM 711 C CA . GLU A 1 88 ? 13.115 -8.086 -4.878 1.00 93.00 88 GLU A CA 1
ATOM 712 C C . GLU A 1 88 ? 12.260 -8.550 -6.069 1.00 93.00 88 GLU A C 1
ATOM 714 O O . GLU A 1 88 ? 11.205 -9.185 -5.908 1.00 93.00 88 GLU A O 1
ATOM 719 N N . LEU A 1 89 ? 12.724 -8.223 -7.277 1.00 92.94 89 LEU A N 1
ATOM 720 C CA . LEU A 1 89 ? 12.158 -8.751 -8.514 1.00 92.94 89 LEU A CA 1
ATOM 721 C C . LEU A 1 89 ? 12.277 -10.277 -8.545 1.00 92.94 89 LEU A C 1
ATOM 723 O O . LEU A 1 89 ? 13.323 -10.839 -8.225 1.00 92.94 89 LEU A O 1
ATOM 727 N N . ASN A 1 90 ? 11.216 -10.949 -8.982 1.00 94.56 90 ASN A N 1
ATOM 728 C CA . ASN A 1 90 ? 11.316 -12.359 -9.346 1.00 94.56 90 ASN A CA 1
ATOM 729 C C . ASN A 1 90 ? 12.021 -12.524 -10.706 1.00 94.56 90 ASN A C 1
ATOM 731 O O . ASN A 1 90 ? 12.282 -11.549 -11.409 1.00 94.56 90 ASN A O 1
ATOM 735 N N . GLU A 1 91 ? 12.294 -13.765 -11.112 1.00 95.56 91 GLU A N 1
ATOM 736 C CA . GLU A 1 91 ? 13.014 -14.063 -12.361 1.00 95.56 91 GLU A CA 1
ATOM 737 C C . GLU A 1 91 ? 12.348 -13.462 -13.610 1.00 95.56 91 GLU A C 1
ATOM 739 O O . GLU A 1 91 ? 13.029 -12.921 -14.480 1.00 95.56 91 GLU A O 1
ATOM 744 N N . SER A 1 92 ? 11.014 -13.508 -13.692 1.00 95.69 92 SER A N 1
ATOM 745 C CA . SER A 1 92 ? 10.277 -12.967 -14.841 1.00 95.69 92 SER A CA 1
ATOM 746 C C . SER A 1 92 ? 10.333 -11.439 -14.901 1.00 95.69 92 SER A C 1
ATOM 748 O O . SER A 1 92 ? 10.535 -10.865 -15.968 1.00 95.69 92 SER A O 1
ATOM 750 N N . GLU A 1 93 ? 10.199 -10.781 -13.749 1.00 95.69 93 GLU A N 1
ATOM 751 C CA . GLU A 1 93 ? 10.284 -9.327 -13.621 1.00 95.69 93 GLU A CA 1
ATOM 752 C C . GLU A 1 93 ? 11.702 -8.844 -13.916 1.00 95.69 93 GLU A C 1
ATOM 754 O O . GLU A 1 93 ? 11.877 -7.857 -14.625 1.00 95.69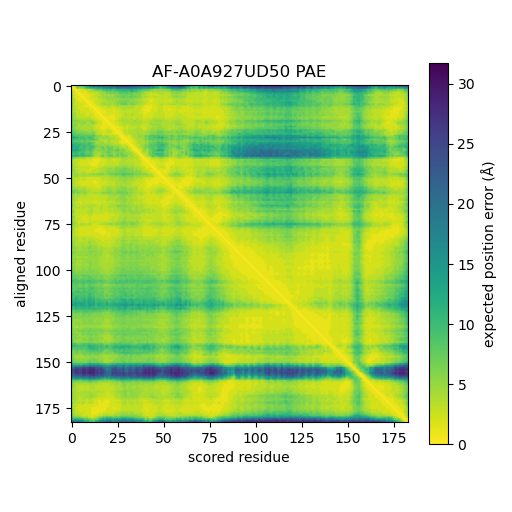 93 GLU A O 1
ATOM 759 N N . LYS A 1 94 ? 12.706 -9.575 -13.419 1.00 94.75 94 LYS A N 1
ATOM 760 C CA . LYS A 1 94 ? 14.116 -9.301 -13.674 1.00 94.75 94 LYS A CA 1
ATOM 761 C C . LYS A 1 94 ? 14.434 -9.387 -15.162 1.00 94.75 94 LYS A C 1
ATOM 763 O O . LYS A 1 94 ? 15.024 -8.461 -15.694 1.00 94.75 94 LYS A O 1
ATOM 768 N N . LYS A 1 95 ? 13.951 -10.418 -15.861 1.00 96.00 95 LYS A N 1
ATOM 769 C CA . LYS A 1 95 ? 14.135 -10.539 -17.314 1.00 96.00 95 LYS A CA 1
ATOM 770 C C . LYS A 1 95 ? 13.563 -9.339 -18.077 1.00 96.00 95 LYS A C 1
ATOM 772 O O . LYS A 1 95 ? 14.229 -8.789 -18.944 1.00 96.00 95 LYS A O 1
ATOM 777 N N . VAL A 1 96 ? 12.337 -8.921 -17.753 1.00 96.56 96 VAL A N 1
ATOM 778 C CA . VAL A 1 96 ? 11.707 -7.753 -18.395 1.00 96.56 96 VAL A CA 1
ATOM 779 C C . VAL A 1 96 ? 12.469 -6.468 -18.082 1.00 96.56 96 VAL A C 1
ATOM 781 O O . VAL A 1 96 ? 12.576 -5.592 -18.939 1.00 96.56 96 VAL A O 1
ATOM 784 N N . TRP A 1 97 ? 12.989 -6.352 -16.862 1.00 94.25 97 TRP A N 1
ATOM 785 C CA . TRP A 1 97 ? 13.813 -5.223 -16.469 1.00 94.25 97 TRP A CA 1
ATOM 786 C C . TRP A 1 97 ? 15.142 -5.185 -17.229 1.00 94.25 97 TRP A C 1
ATOM 788 O O . TRP A 1 97 ? 15.487 -4.146 -17.781 1.00 94.25 97 TRP A O 1
ATOM 798 N N . ASP A 1 98 ? 15.847 -6.310 -17.313 1.00 94.25 98 ASP A N 1
ATOM 799 C CA . ASP A 1 98 ? 17.126 -6.421 -18.017 1.00 94.25 98 ASP A CA 1
ATOM 800 C C . ASP A 1 98 ? 16.957 -6.099 -19.515 1.00 94.25 98 ASP A C 1
ATOM 802 O O . ASP A 1 98 ? 17.717 -5.300 -20.058 1.00 94.25 98 ASP A O 1
ATOM 806 N N . GLU A 1 99 ? 15.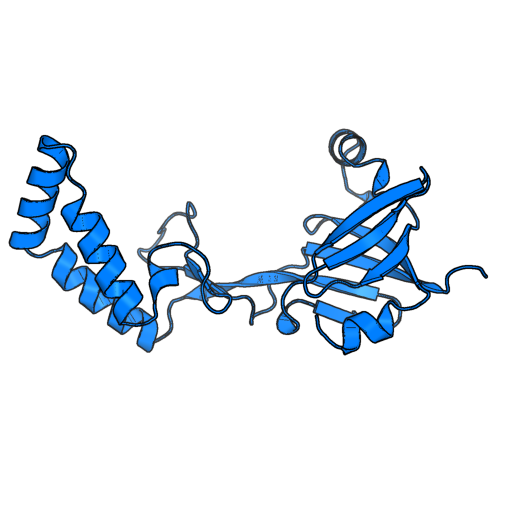889 -6.595 -20.157 1.00 96.69 99 GLU A N 1
ATOM 807 C CA . GLU A 1 99 ? 15.526 -6.223 -21.538 1.00 96.69 99 GLU A CA 1
ATOM 808 C C . GLU A 1 99 ? 15.318 -4.704 -21.700 1.00 96.69 99 GLU A C 1
ATOM 810 O O . GLU A 1 99 ? 15.705 -4.118 -22.712 1.00 96.69 99 GLU A O 1
ATOM 815 N N . TRP A 1 100 ? 14.704 -4.041 -20.713 1.00 95.69 100 TRP A N 1
ATOM 816 C CA . TRP A 1 100 ? 14.565 -2.585 -20.741 1.00 95.69 100 TRP A CA 1
ATOM 817 C C . TRP A 1 100 ? 15.915 -1.880 -20.577 1.00 95.69 100 TRP A C 1
ATOM 819 O O . TRP A 1 100 ? 16.177 -0.904 -21.277 1.00 95.69 100 TRP A O 1
ATOM 829 N N . MET A 1 101 ? 16.777 -2.371 -19.685 1.00 94.31 101 MET A N 1
ATOM 830 C CA . MET A 1 101 ? 18.108 -1.800 -19.469 1.00 94.31 101 MET A CA 1
ATOM 831 C C . MET A 1 101 ? 18.975 -1.872 -20.729 1.00 94.31 101 MET A C 1
ATOM 833 O O . MET A 1 101 ? 19.736 -0.944 -20.990 1.00 94.31 101 MET A O 1
ATOM 837 N N . GLU A 1 102 ? 18.854 -2.928 -21.535 1.00 96.19 102 GLU A N 1
ATOM 838 C CA . GLU A 1 102 ? 19.530 -3.017 -22.837 1.00 96.19 102 GLU A CA 1
ATOM 839 C C . GLU A 1 102 ? 19.060 -1.916 -23.800 1.00 96.19 102 GLU A C 1
ATOM 841 O O . GLU A 1 102 ? 19.878 -1.264 -24.449 1.00 96.19 102 GLU A O 1
ATOM 846 N N . ILE A 1 103 ? 17.747 -1.661 -23.857 1.00 96.12 103 ILE A N 1
ATOM 847 C CA . ILE A 1 103 ? 17.174 -0.589 -24.684 1.00 96.12 103 ILE A CA 1
ATOM 848 C C . ILE A 1 103 ? 17.627 0.779 -24.173 1.00 96.12 103 ILE A C 1
ATOM 850 O O . ILE A 1 103 ? 18.062 1.614 -24.964 1.00 96.12 103 ILE A O 1
ATOM 854 N N . GLU A 1 104 ? 17.524 1.012 -22.865 1.00 94.38 104 GLU A N 1
ATOM 855 C CA . GLU A 1 104 ? 17.852 2.288 -22.229 1.00 94.38 104 GLU A CA 1
ATOM 856 C C . GLU A 1 104 ? 19.333 2.635 -22.407 1.00 94.38 104 GLU A C 1
ATOM 858 O O . GLU A 1 104 ? 19.647 3.791 -22.661 1.00 94.38 104 GLU A O 1
ATOM 863 N N . ASN A 1 105 ? 20.236 1.651 -22.377 1.00 94.31 105 ASN A N 1
ATOM 864 C CA . ASN A 1 105 ? 21.674 1.858 -22.582 1.00 94.31 105 ASN A CA 1
ATOM 865 C C . ASN A 1 105 ? 22.112 1.890 -24.058 1.00 94.31 105 ASN A C 1
ATOM 867 O O . ASN A 1 105 ? 23.303 2.026 -24.329 1.00 94.31 105 ASN A O 1
ATOM 871 N N . SER A 1 106 ? 21.193 1.754 -25.017 1.00 97.00 106 SER A N 1
ATOM 872 C CA . SER A 1 106 ? 21.539 1.841 -26.440 1.00 97.00 106 SER A CA 1
ATOM 873 C C . SER A 1 106 ? 21.842 3.280 -26.874 1.00 97.00 106 SER A C 1
ATOM 875 O O . SER A 1 106 ? 21.167 4.222 -26.448 1.00 97.00 106 SER A O 1
ATOM 877 N N . ASP A 1 107 ? 22.799 3.448 -27.792 1.00 97.25 107 ASP A N 1
ATOM 878 C CA . ASP A 1 107 ? 23.172 4.760 -28.346 1.00 97.25 107 ASP A CA 1
ATOM 879 C C . ASP A 1 107 ? 21.970 5.498 -28.957 1.00 97.25 107 ASP A C 1
ATOM 881 O O . ASP A 1 107 ? 21.831 6.712 -28.817 1.00 97.25 107 ASP A O 1
ATOM 885 N N . GLU A 1 108 ? 21.066 4.765 -29.617 1.00 96.50 108 GLU A N 1
ATOM 886 C CA . GLU A 1 108 ? 19.847 5.326 -30.207 1.00 96.50 108 GLU A CA 1
ATOM 887 C C . GLU A 1 108 ? 18.931 5.926 -29.134 1.00 96.50 108 GLU A C 1
ATOM 889 O O . GLU A 1 108 ? 18.427 7.040 -29.294 1.00 96.50 108 GLU A O 1
ATOM 894 N N . TYR A 1 109 ? 18.720 5.204 -28.030 1.00 96.56 109 TYR A N 1
ATOM 895 C CA . TYR A 1 109 ? 17.868 5.674 -26.946 1.00 96.56 109 TYR A CA 1
ATOM 896 C C . TYR A 1 109 ? 18.485 6.873 -26.228 1.00 96.56 109 TYR A C 1
ATOM 898 O O . TYR A 1 109 ? 17.783 7.852 -25.981 1.00 96.56 109 TYR A O 1
ATOM 906 N N . GLN A 1 110 ? 19.790 6.829 -25.948 1.00 96.81 110 GLN A N 1
ATOM 907 C CA . GLN A 1 110 ? 20.508 7.937 -25.316 1.00 96.81 110 GLN A CA 1
ATOM 908 C C . GLN A 1 110 ? 20.460 9.201 -26.180 1.00 96.81 110 GLN A C 1
ATOM 910 O O . GLN A 1 110 ? 20.126 10.276 -25.689 1.00 96.81 110 GLN A O 1
ATOM 915 N N . LYS A 1 111 ? 20.656 9.067 -27.494 1.00 96.75 111 LYS A N 1
ATOM 916 C CA . LYS A 1 111 ? 20.520 10.190 -28.425 1.00 96.75 111 LYS A CA 1
ATOM 917 C C . LYS A 1 111 ? 19.093 10.750 -28.470 1.00 96.75 111 LYS A C 1
ATOM 919 O O . LYS A 1 111 ? 18.905 11.963 -28.524 1.00 96.75 111 LYS A O 1
ATOM 924 N N . GLN A 1 112 ? 18.071 9.893 -28.433 1.00 96.06 112 GLN A N 1
ATOM 925 C CA . GLN A 1 112 ? 16.679 10.353 -28.364 1.00 96.06 112 GLN A CA 1
ATOM 926 C C . GLN A 1 112 ? 16.369 11.055 -27.036 1.00 96.06 112 GLN A C 1
ATOM 928 O O . GLN A 1 112 ? 15.612 12.024 -27.027 1.00 96.06 112 GLN A O 1
ATOM 933 N N . LEU A 1 113 ? 16.959 10.595 -25.931 1.00 95.44 113 LEU A N 1
ATOM 934 C CA . LEU A 1 113 ? 16.830 11.231 -24.623 1.00 95.44 113 LEU A CA 1
ATOM 935 C C . LEU A 1 113 ? 17.426 12.644 -24.632 1.00 95.44 113 LEU A C 1
ATOM 937 O O . LEU A 1 113 ? 16.798 13.570 -24.127 1.00 95.44 113 LEU A O 1
ATOM 941 N N . GLU A 1 114 ? 18.590 12.832 -25.260 1.00 96.12 114 GLU A N 1
ATOM 942 C CA . GLU A 1 114 ? 19.178 14.161 -25.465 1.00 96.12 114 GLU A CA 1
ATOM 943 C C . GLU A 1 114 ? 18.243 15.082 -26.260 1.00 96.12 114 GLU A C 1
ATOM 945 O O . GLU A 1 114 ? 18.034 16.234 -25.875 1.00 96.12 114 GLU A O 1
ATOM 950 N N . TYR A 1 115 ? 17.632 14.581 -27.340 1.00 96.25 115 TYR A N 1
ATOM 951 C CA . TYR A 1 115 ? 16.664 15.364 -28.110 1.00 96.25 115 TYR A CA 1
ATOM 952 C C . TYR A 1 115 ? 15.423 15.725 -27.300 1.00 96.25 115 TYR A C 1
ATOM 954 O O . TYR A 1 115 ? 14.991 16.877 -27.352 1.00 96.25 115 TYR A O 1
ATOM 962 N N . ASP A 1 116 ? 14.864 14.782 -26.542 1.00 96.25 116 ASP A N 1
ATOM 963 C CA . ASP A 1 116 ? 13.719 15.049 -25.672 1.00 96.25 116 ASP A CA 1
ATOM 964 C C . ASP A 1 116 ? 14.062 16.161 -24.660 1.00 96.25 116 ASP A C 1
ATOM 966 O O . ASP A 1 116 ? 13.305 17.122 -24.538 1.00 96.25 116 ASP A O 1
ATOM 970 N N . CYS A 1 117 ? 15.246 16.115 -24.036 1.00 94.25 117 CYS A N 1
ATOM 971 C CA . CYS A 1 117 ? 15.722 17.158 -23.119 1.00 94.25 117 CYS A CA 1
ATOM 972 C C . CYS A 1 117 ? 15.847 18.544 -23.775 1.00 94.25 117 CYS A C 1
ATOM 974 O O . CYS A 1 117 ? 15.570 19.556 -23.134 1.00 94.25 117 CYS A O 1
ATOM 976 N N . LEU A 1 118 ? 16.276 18.610 -25.039 1.00 96.44 118 LEU A N 1
ATOM 977 C CA . LEU A 1 118 ? 16.467 19.876 -25.760 1.00 96.44 118 LEU A CA 1
ATOM 978 C C . LEU A 1 118 ? 15.171 20.457 -26.334 1.00 96.44 118 LEU A C 1
ATOM 980 O O . LEU A 1 118 ? 15.116 21.650 -26.631 1.00 96.44 118 LEU A O 1
ATOM 984 N N . THR A 1 119 ? 14.156 19.620 -26.535 1.00 94.56 119 THR A N 1
ATOM 985 C CA . THR A 1 119 ? 12.927 19.991 -27.254 1.00 94.56 119 THR A CA 1
ATOM 986 C C . THR A 1 119 ? 11.674 19.958 -26.386 1.00 94.56 119 THR A C 1
ATOM 988 O O . THR A 1 119 ? 10.584 20.165 -26.913 1.00 94.56 119 THR A O 1
ATOM 991 N N . ASP A 1 120 ? 11.823 19.712 -25.079 1.00 91.44 120 ASP A N 1
ATOM 992 C CA . ASP A 1 120 ? 10.709 19.406 -24.168 1.00 91.44 120 ASP A CA 1
ATOM 993 C C . ASP A 1 120 ? 9.860 18.222 -24.684 1.00 91.44 120 ASP A C 1
ATOM 995 O O . ASP A 1 120 ? 8.638 18.151 -24.549 1.00 91.44 120 ASP A O 1
ATOM 999 N N . GLY A 1 121 ? 10.536 17.284 -25.355 1.00 92.56 121 GLY A N 1
ATOM 1000 C CA . GLY A 1 121 ? 9.955 16.058 -25.878 1.00 92.56 121 GLY A CA 1
ATOM 1001 C C . GLY A 1 121 ? 9.710 15.033 -24.771 1.00 92.56 121 GLY A C 1
ATOM 1002 O O . GLY A 1 121 ? 10.223 15.121 -23.660 1.00 92.56 121 GLY A O 1
ATOM 1003 N N . SER A 1 122 ? 8.906 14.015 -25.066 1.00 95.44 122 SER A N 1
ATOM 1004 C CA . SER A 1 122 ? 8.610 12.924 -24.119 1.00 95.44 122 SER A CA 1
ATOM 1005 C C . SER A 1 122 ? 8.629 11.549 -24.792 1.00 95.44 122 SER A C 1
ATOM 1007 O O . SER A 1 122 ? 8.003 10.600 -24.313 1.00 95.44 122 SER A O 1
ATOM 1009 N N . SER A 1 123 ? 9.307 11.426 -25.932 1.00 95.81 123 SER A N 1
ATOM 1010 C CA . SER A 1 123 ? 9.300 10.220 -26.765 1.00 95.81 123 SER A CA 1
ATOM 1011 C C . SER A 1 123 ? 9.858 9.010 -26.011 1.00 95.81 123 SER A C 1
ATOM 1013 O O . SER A 1 123 ? 9.272 7.928 -26.033 1.00 95.81 123 SER A O 1
ATOM 1015 N N . THR A 1 124 ? 10.955 9.205 -25.283 1.00 95.75 124 THR A N 1
ATOM 1016 C CA . THR A 1 124 ? 11.603 8.210 -24.418 1.00 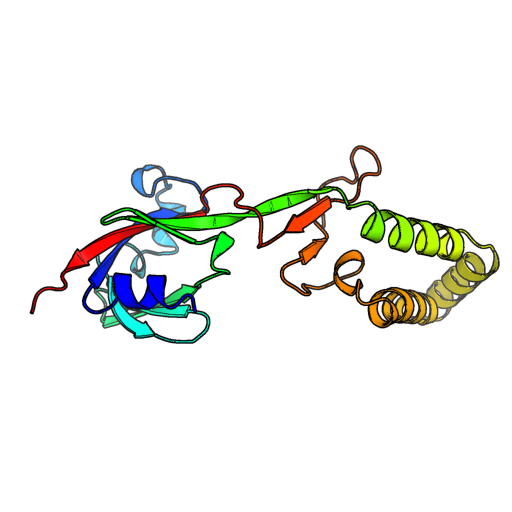95.75 124 THR A CA 1
ATOM 1017 C C . THR A 1 124 ? 10.700 7.763 -23.269 1.00 95.75 124 THR A C 1
ATOM 1019 O O . THR A 1 124 ? 10.554 6.559 -23.046 1.00 95.75 124 THR A O 1
ATOM 1022 N N . TYR A 1 125 ? 10.004 8.694 -22.604 1.00 94.94 125 TYR A N 1
ATOM 1023 C CA . TYR A 1 125 ? 9.010 8.371 -21.574 1.00 94.94 125 TYR A CA 1
ATOM 1024 C C . TYR A 1 125 ? 7.903 7.464 -22.127 1.00 94.94 125 TYR A C 1
ATOM 1026 O O . TYR A 1 125 ? 7.607 6.417 -21.543 1.00 94.94 125 TYR A O 1
ATOM 1034 N N . TRP A 1 126 ? 7.312 7.824 -23.271 1.00 96.12 126 TRP A N 1
ATOM 1035 C CA . TRP A 1 126 ? 6.247 7.029 -23.887 1.00 96.12 126 TRP A CA 1
ATOM 1036 C C . TRP A 1 126 ? 6.757 5.680 -24.402 1.00 96.12 126 TRP A C 1
ATOM 1038 O O . TRP A 1 126 ? 6.068 4.675 -24.230 1.00 96.12 126 TRP A O 1
ATOM 1048 N N . LYS A 1 127 ? 7.985 5.611 -24.935 1.00 96.50 127 LYS A N 1
ATOM 1049 C CA . LYS A 1 127 ? 8.644 4.349 -25.319 1.00 96.50 127 LYS A CA 1
ATOM 1050 C C . LYS A 1 127 ? 8.797 3.415 -24.113 1.00 96.50 127 LYS A C 1
ATOM 1052 O O . LYS A 1 127 ? 8.409 2.249 -24.201 1.00 96.50 127 LYS A O 1
ATOM 1057 N N . LYS A 1 128 ? 9.267 3.934 -22.971 1.00 96.06 128 LYS A N 1
ATOM 1058 C CA . LYS A 1 128 ? 9.371 3.193 -21.700 1.00 96.06 128 LYS A CA 1
ATOM 1059 C C . LYS A 1 128 ? 8.013 2.710 -21.212 1.00 96.06 128 LYS A C 1
ATOM 1061 O O . LYS A 1 128 ? 7.838 1.526 -20.929 1.00 96.06 128 LYS A O 1
ATOM 1066 N N . LYS A 1 129 ? 7.029 3.611 -21.177 1.00 95.50 129 LYS A N 1
ATOM 1067 C CA . LYS A 1 129 ? 5.665 3.289 -20.752 1.00 95.50 129 LYS A CA 1
ATOM 1068 C C . LYS A 1 129 ? 5.069 2.168 -21.594 1.00 95.50 129 LYS A C 1
ATOM 1070 O O . LYS A 1 129 ? 4.620 1.174 -21.029 1.00 95.50 129 LYS A O 1
ATOM 1075 N N . HIS A 1 130 ? 5.117 2.291 -22.918 1.00 96.50 130 HIS A N 1
ATOM 1076 C CA . HIS A 1 130 ? 4.579 1.281 -23.824 1.00 96.50 130 HIS A CA 1
ATOM 1077 C C . HIS A 1 130 ? 5.302 -0.059 -23.704 1.00 96.50 130 HIS A C 1
ATOM 1079 O O . HIS A 1 130 ? 4.641 -1.093 -23.732 1.00 96.50 130 HIS A O 1
ATOM 1085 N N . PHE A 1 131 ? 6.624 -0.072 -23.516 1.00 97.50 131 PHE A N 1
ATOM 1086 C CA . PHE A 1 131 ? 7.369 -1.313 -23.294 1.00 97.50 131 PHE A CA 1
ATOM 1087 C C . PHE A 1 131 ? 6.830 -2.094 -22.084 1.00 97.50 131 PHE A C 1
ATOM 1089 O O . PHE A 1 131 ? 6.453 -3.263 -22.215 1.00 97.50 131 PHE A O 1
ATOM 1096 N N . PHE A 1 132 ? 6.743 -1.446 -20.917 1.00 96.12 132 PHE A N 1
ATOM 1097 C CA . PHE A 1 132 ? 6.279 -2.108 -19.696 1.00 96.12 132 PHE A CA 1
ATOM 1098 C C . PHE A 1 132 ? 4.779 -2.419 -19.732 1.00 96.12 132 PHE A C 1
ATOM 1100 O O . PHE A 1 132 ? 4.361 -3.480 -19.266 1.00 96.12 132 PHE A O 1
ATOM 1107 N N . GLU A 1 133 ? 3.963 -1.532 -20.304 1.00 95.12 133 GLU A N 1
ATOM 1108 C CA . GLU A 1 133 ? 2.520 -1.730 -20.457 1.00 95.12 133 GLU A CA 1
ATOM 1109 C C . GLU A 1 133 ? 2.204 -2.922 -21.370 1.00 95.12 133 GLU A C 1
ATOM 1111 O O . GLU A 1 133 ? 1.460 -3.814 -20.962 1.00 95.12 133 GLU A O 1
ATOM 1116 N N . ASN A 1 134 ? 2.845 -3.010 -22.541 1.00 95.94 134 ASN A N 1
ATOM 1117 C CA . ASN A 1 134 ? 2.634 -4.098 -23.502 1.00 95.94 134 ASN A CA 1
ATOM 1118 C C . ASN A 1 134 ? 3.075 -5.461 -22.957 1.00 95.94 134 ASN A C 1
ATOM 1120 O O . ASN A 1 134 ? 2.498 -6.487 -23.312 1.00 95.94 134 ASN A O 1
ATOM 1124 N N . LYS A 1 135 ? 4.080 -5.485 -22.075 1.00 95.69 135 LYS A N 1
ATOM 1125 C CA . LYS A 1 135 ? 4.505 -6.709 -21.382 1.00 95.69 135 LYS A CA 1
ATOM 1126 C C . LYS A 1 135 ? 3.658 -7.024 -20.142 1.00 95.69 135 LYS A C 1
ATOM 1128 O O . LYS A 1 135 ? 3.774 -8.118 -19.600 1.00 95.69 135 LYS A O 1
ATOM 1133 N N . GLY A 1 136 ? 2.800 -6.107 -19.689 1.00 94.56 136 GLY A N 1
ATOM 1134 C CA . GLY A 1 136 ? 1.964 -6.284 -18.497 1.00 94.56 136 GLY A CA 1
ATOM 1135 C C . GLY A 1 136 ? 2.695 -6.076 -17.162 1.00 94.56 136 GLY A C 1
ATOM 1136 O O . GLY A 1 136 ? 2.238 -6.598 -16.142 1.00 94.56 136 GLY A O 1
ATOM 1137 N N . TYR A 1 137 ? 3.798 -5.321 -17.179 1.00 95.69 137 TYR A N 1
ATOM 1138 C CA . TYR A 1 137 ? 4.687 -5.020 -16.049 1.00 95.69 137 TYR A CA 1
ATOM 1139 C C . TYR A 1 137 ? 4.776 -3.510 -15.766 1.00 95.69 137 TYR A C 1
ATOM 1141 O O . TYR A 1 137 ? 5.814 -3.010 -15.333 1.00 95.69 137 TYR A O 1
ATOM 1149 N N . LEU A 1 138 ? 3.696 -2.753 -16.004 1.00 94.69 138 LEU A N 1
ATOM 1150 C CA . LEU A 1 138 ? 3.699 -1.290 -15.854 1.00 94.69 138 LEU A CA 1
ATOM 1151 C C . LEU A 1 138 ? 4.118 -0.844 -14.441 1.00 94.69 138 LEU A C 1
ATOM 1153 O O . LEU A 1 138 ? 4.789 0.175 -14.298 1.00 94.69 138 LEU A O 1
ATOM 1157 N N . TYR A 1 139 ? 3.820 -1.657 -13.422 1.00 94.06 139 TYR A N 1
ATOM 1158 C CA . TYR A 1 139 ? 4.215 -1.442 -12.025 1.00 94.06 139 TYR A CA 1
ATOM 1159 C C . TYR A 1 139 ? 5.733 -1.384 -11.773 1.00 94.06 139 TYR A C 1
ATOM 1161 O O . TYR A 1 139 ? 6.144 -0.866 -10.732 1.00 94.06 139 TYR A O 1
ATOM 1169 N N . LEU A 1 140 ? 6.565 -1.898 -12.693 1.00 92.44 140 LEU A N 1
ATOM 1170 C CA . LEU A 1 140 ? 8.028 -1.758 -12.641 1.00 92.44 140 LEU A CA 1
ATOM 1171 C C . LEU A 1 140 ? 8.480 -0.334 -12.999 1.00 92.44 140 LEU A C 1
ATOM 1173 O O . LEU A 1 140 ? 9.525 0.127 -12.538 1.00 92.44 140 LEU A O 1
ATOM 1177 N N . MET A 1 141 ? 7.682 0.381 -13.793 1.00 89.25 141 MET A N 1
ATOM 1178 C CA . MET A 1 141 ? 7.927 1.776 -14.148 1.00 89.25 141 MET A CA 1
ATOM 1179 C C . MET A 1 141 ? 7.189 2.726 -13.206 1.00 89.25 141 MET A C 1
ATOM 1181 O O . MET A 1 141 ? 7.806 3.601 -12.603 1.00 89.25 141 MET A O 1
ATOM 1185 N N . GLN A 1 142 ? 5.866 2.587 -13.107 1.00 85.62 142 GLN A N 1
ATOM 1186 C CA . GLN A 1 142 ? 5.015 3.535 -12.397 1.00 85.62 142 GLN A CA 1
ATOM 1187 C C . GLN A 1 142 ? 3.662 2.937 -12.006 1.00 85.62 142 GLN A C 1
ATOM 1189 O O . GLN A 1 142 ? 3.171 1.984 -12.608 1.00 85.62 142 GLN A O 1
ATOM 1194 N N . GLY A 1 143 ? 3.013 3.582 -11.037 1.00 85.19 143 GLY A N 1
ATOM 1195 C CA . GLY A 1 143 ? 1.670 3.216 -10.597 1.00 85.19 143 GLY A CA 1
ATOM 1196 C C . GLY A 1 143 ? 1.614 1.889 -9.837 1.00 85.19 143 GLY A C 1
ATOM 1197 O O . GLY A 1 143 ? 2.634 1.283 -9.516 1.00 85.19 143 GLY A O 1
ATOM 1198 N N . SER A 1 144 ? 0.393 1.468 -9.513 1.00 85.38 144 SER A N 1
ATOM 1199 C CA . SER A 1 144 ? 0.113 0.161 -8.916 1.00 85.38 144 SER A CA 1
ATOM 1200 C C . SER A 1 144 ? -0.635 -0.698 -9.925 1.00 85.38 144 SER A C 1
ATOM 1202 O O . SER A 1 144 ? -1.610 -0.246 -10.527 1.00 85.38 144 SER A O 1
ATOM 1204 N N . GLN A 1 145 ? -0.195 -1.939 -10.114 1.00 90.12 145 GLN A N 1
ATOM 1205 C CA . GLN A 1 145 ? -0.877 -2.909 -10.964 1.00 90.12 145 GLN A CA 1
ATOM 1206 C C . GLN A 1 145 ? -0.813 -4.281 -10.302 1.00 90.12 145 GLN A C 1
ATOM 1208 O O . GLN A 1 145 ? 0.234 -4.706 -9.833 1.00 90.12 145 GLN A O 1
ATOM 1213 N N . LYS A 1 146 ? -1.951 -4.986 -10.247 1.00 87.12 146 LYS A N 1
ATOM 1214 C CA . LYS A 1 146 ? -2.063 -6.317 -9.616 1.00 87.12 146 LYS A CA 1
ATOM 1215 C C . LYS A 1 146 ? -1.576 -6.362 -8.153 1.00 87.12 146 LYS A C 1
ATOM 1217 O O . LYS A 1 146 ? -1.291 -7.446 -7.649 1.00 87.12 146 LYS A O 1
ATOM 1222 N N . GLY A 1 147 ? -1.608 -5.228 -7.448 1.00 89.44 147 GLY A N 1
ATOM 1223 C CA . GLY A 1 147 ? -1.155 -5.114 -6.056 1.00 89.44 147 GLY A CA 1
ATOM 1224 C C . GLY A 1 147 ? 0.363 -5.051 -5.926 1.00 89.44 147 GLY A C 1
ATOM 1225 O O . GLY A 1 147 ? 0.898 -5.322 -4.859 1.00 89.44 147 GLY A O 1
ATOM 1226 N N . LEU A 1 148 ? 1.046 -4.731 -7.025 1.00 93.69 148 LEU A N 1
ATOM 1227 C CA . LEU A 1 148 ? 2.480 -4.524 -7.093 1.00 93.69 148 LEU A CA 1
ATOM 1228 C C . LEU A 1 148 ? 2.751 -3.056 -7.406 1.00 93.69 148 LEU A C 1
ATOM 1230 O O . LEU A 1 148 ? 2.065 -2.460 -8.241 1.00 93.69 148 LEU A O 1
ATOM 1234 N N . ARG A 1 149 ? 3.765 -2.483 -6.760 1.00 93.00 149 ARG A N 1
ATOM 1235 C CA . ARG A 1 149 ? 4.244 -1.123 -7.040 1.00 93.00 149 ARG A CA 1
ATOM 1236 C C . ARG A 1 149 ? 5.731 -1.016 -6.738 1.00 93.00 149 ARG A C 1
ATOM 1238 O O . ARG A 1 149 ? 6.158 -1.414 -5.656 1.00 93.00 149 ARG A O 1
ATOM 1245 N N . ARG A 1 150 ? 6.509 -0.406 -7.635 1.00 90.75 150 ARG A N 1
ATOM 1246 C CA . ARG A 1 150 ? 7.920 -0.095 -7.369 1.00 90.75 150 ARG A CA 1
ATOM 1247 C C . ARG A 1 150 ? 8.082 0.830 -6.161 1.00 90.75 150 ARG A C 1
ATOM 1249 O O . ARG A 1 150 ? 7.374 1.828 -6.022 1.00 90.75 150 ARG A O 1
ATOM 1256 N N . VAL A 1 151 ? 9.030 0.500 -5.289 1.00 88.69 151 VAL A N 1
ATOM 1257 C CA . VAL A 1 151 ? 9.432 1.371 -4.182 1.00 88.69 151 VAL A CA 1
ATOM 1258 C C . VAL A 1 151 ? 10.165 2.585 -4.766 1.00 88.69 151 VAL A C 1
ATOM 1260 O O . VAL A 1 151 ? 11.181 2.428 -5.436 1.00 88.69 151 VAL A O 1
ATOM 1263 N N . GLN A 1 152 ? 9.642 3.791 -4.534 1.00 78.44 152 GLN A N 1
ATOM 1264 C CA . GLN A 1 152 ? 10.280 5.052 -4.931 1.00 78.44 152 GLN A CA 1
ATOM 1265 C C . GLN A 1 152 ? 11.034 5.658 -3.741 1.00 78.44 152 GLN A C 1
ATOM 1267 O O . GLN A 1 152 ? 10.581 5.548 -2.603 1.00 78.44 152 GLN A O 1
ATOM 1272 N N . GLY A 1 153 ? 12.176 6.302 -3.987 1.00 64.12 153 GLY A N 1
ATOM 1273 C CA . GLY A 1 153 ? 12.866 7.134 -2.992 1.00 64.12 153 GLY A CA 1
ATOM 1274 C C . GLY A 1 153 ? 13.605 6.403 -1.862 1.00 64.12 153 GLY A C 1
ATOM 1275 O O . GLY A 1 153 ? 14.333 7.055 -1.119 1.00 64.12 153 GLY A O 1
ATOM 1276 N N . LYS A 1 154 ? 13.498 5.072 -1.731 1.00 55.59 154 LYS A N 1
ATOM 1277 C CA . LYS A 1 154 ? 14.546 4.312 -1.029 1.00 55.59 154 LYS A CA 1
ATOM 1278 C C . LYS A 1 154 ? 15.752 4.248 -1.960 1.00 55.59 154 LYS A C 1
ATOM 1280 O O . LYS A 1 154 ? 15.536 4.032 -3.155 1.00 55.59 154 LYS A O 1
ATOM 1285 N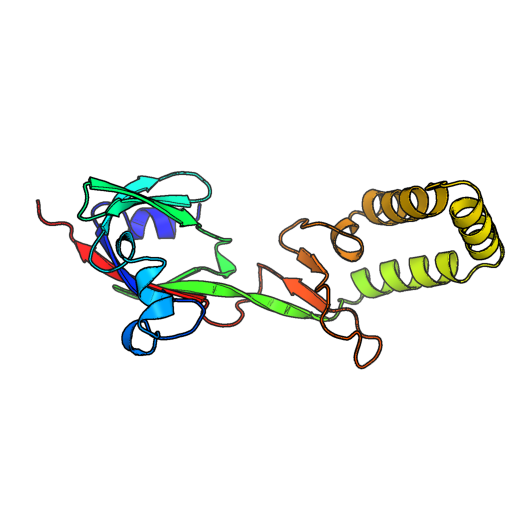 N . PRO A 1 155 ? 16.981 4.459 -1.456 1.00 47.19 155 PRO A N 1
ATOM 1286 C CA . PRO A 1 155 ? 18.141 4.377 -2.312 1.00 47.19 155 PRO A CA 1
ATOM 1287 C C . PRO A 1 155 ? 18.096 3.013 -2.985 1.00 47.19 155 PRO A C 1
ATOM 1289 O O . PRO A 1 155 ? 17.831 1.995 -2.338 1.00 47.19 155 PRO A O 1
ATOM 1292 N N . GLU A 1 156 ? 18.341 3.012 -4.287 1.00 53.06 156 GLU A N 1
ATOM 1293 C CA . GLU A 1 156 ? 18.828 1.874 -5.056 1.00 53.06 156 GLU A CA 1
ATOM 1294 C C . GLU A 1 156 ? 20.190 1.466 -4.462 1.00 53.06 156 GLU A C 1
ATOM 1296 O O . GLU A 1 156 ? 21.202 1.452 -5.151 1.00 53.06 156 GLU A O 1
ATOM 1301 N N . ALA A 1 157 ? 20.242 1.214 -3.146 1.00 44.75 157 ALA A N 1
ATOM 1302 C CA . ALA A 1 157 ? 21.429 1.272 -2.297 1.00 44.75 157 ALA A CA 1
ATOM 1303 C C . ALA A 1 157 ? 22.450 0.196 -2.662 1.00 44.75 157 ALA A C 1
ATOM 1305 O O . ALA A 1 157 ? 23.558 0.195 -2.147 1.00 44.75 157 ALA A O 1
ATOM 1306 N N . GLU A 1 158 ? 22.069 -0.701 -3.567 1.00 48.19 158 GLU A N 1
ATOM 1307 C CA . GLU A 1 158 ? 22.877 -1.782 -4.106 1.00 48.19 158 GLU A CA 1
ATOM 1308 C C . GLU A 1 158 ? 22.500 -2.092 -5.575 1.00 48.19 158 GLU A C 1
ATOM 1310 O O . GLU A 1 158 ? 22.730 -3.202 -6.045 1.00 48.19 158 GLU A O 1
ATOM 1315 N N . GLY A 1 159 ? 21.841 -1.171 -6.300 1.00 59.62 159 GLY A N 1
ATOM 1316 C CA . GLY A 1 159 ? 21.338 -1.425 -7.665 1.00 59.62 159 GLY A CA 1
ATOM 1317 C C . GLY A 1 159 ? 20.148 -2.396 -7.743 1.00 59.62 159 GLY A C 1
ATOM 1318 O O . GLY A 1 159 ? 19.797 -2.878 -8.818 1.00 59.62 159 GLY A O 1
ATOM 1319 N N . LYS A 1 160 ? 19.517 -2.703 -6.603 1.00 75.75 160 LYS A N 1
ATOM 1320 C CA . LYS A 1 160 ? 18.391 -3.638 -6.508 1.00 75.75 160 LYS A CA 1
ATOM 1321 C C . LYS A 1 160 ? 17.055 -2.913 -6.588 1.00 75.75 160 LYS A C 1
ATOM 1323 O O . LYS A 1 160 ? 16.801 -1.959 -5.854 1.00 75.75 160 LYS A O 1
ATOM 1328 N N . ILE A 1 161 ? 16.174 -3.417 -7.446 1.00 86.25 161 ILE A N 1
ATOM 1329 C CA . ILE A 1 161 ? 14.804 -2.923 -7.572 1.00 86.25 161 ILE A CA 1
ATOM 1330 C C . ILE A 1 161 ? 13.914 -3.682 -6.608 1.00 86.25 161 ILE A C 1
ATOM 1332 O O . ILE A 1 161 ? 13.853 -4.912 -6.625 1.00 86.25 161 ILE A O 1
ATOM 1336 N N . LEU A 1 162 ? 13.203 -2.917 -5.786 1.00 91.50 162 LEU A N 1
ATOM 1337 C CA . LEU A 1 162 ? 12.281 -3.433 -4.791 1.00 91.50 162 LEU A CA 1
ATOM 1338 C C . LEU A 1 162 ? 10.840 -3.098 -5.168 1.00 91.50 162 LEU A C 1
ATOM 1340 O O . LEU A 1 162 ? 10.539 -2.004 -5.661 1.00 91.50 162 LEU A O 1
ATOM 1344 N N . LEU A 1 163 ? 9.942 -4.034 -4.878 1.00 93.44 163 LEU A N 1
ATOM 1345 C CA . LEU A 1 163 ? 8.505 -3.897 -5.066 1.00 93.44 163 LEU A CA 1
ATOM 1346 C C . LEU A 1 163 ? 7.788 -4.006 -3.725 1.00 93.44 163 LEU A C 1
ATOM 1348 O O . LEU A 1 163 ? 8.099 -4.878 -2.916 1.00 93.44 163 LEU A O 1
ATOM 1352 N N . TYR A 1 164 ? 6.787 -3.152 -3.535 1.00 93.94 164 TYR A N 1
ATOM 1353 C CA . TYR A 1 164 ? 5.687 -3.429 -2.623 1.00 93.94 164 TYR A CA 1
ATOM 1354 C C . TYR A 1 164 ? 4.802 -4.511 -3.239 1.00 93.94 164 TYR A C 1
ATOM 1356 O O . TYR A 1 164 ? 4.399 -4.369 -4.396 1.00 93.94 164 TYR A O 1
ATOM 1364 N N . ASP A 1 165 ? 4.483 -5.548 -2.468 1.00 95.31 165 ASP A N 1
ATOM 1365 C CA . ASP A 1 165 ? 3.609 -6.648 -2.874 1.00 95.31 165 ASP A CA 1
ATOM 1366 C C . ASP A 1 165 ? 2.467 -6.836 -1.870 1.00 95.31 165 ASP A C 1
ATOM 1368 O O . ASP A 1 165 ? 2.666 -7.265 -0.734 1.00 95.31 165 ASP A O 1
ATOM 1372 N N . GLU A 1 166 ? 1.245 -6.518 -2.295 1.00 94.50 166 GLU A N 1
ATOM 1373 C CA . GLU A 1 166 ? 0.032 -6.637 -1.480 1.00 94.50 166 GLU A CA 1
ATOM 1374 C C . GLU A 1 166 ? -0.382 -8.091 -1.197 1.00 94.50 166 GLU A C 1
ATOM 1376 O O . GLU A 1 166 ? -1.369 -8.319 -0.498 1.00 94.50 166 GLU A O 1
ATOM 1381 N N . ASN A 1 167 ? 0.322 -9.084 -1.744 1.00 93.56 167 ASN A N 1
ATOM 1382 C CA . ASN A 1 167 ? 0.110 -10.494 -1.416 1.00 93.56 167 ASN A CA 1
ATOM 1383 C C . ASN A 1 167 ? 1.035 -10.978 -0.288 1.00 93.56 167 ASN A C 1
ATOM 1385 O O . ASN A 1 167 ? 0.870 -12.098 0.192 1.00 93.56 167 ASN A O 1
ATOM 1389 N N . ILE A 1 168 ? 1.984 -10.144 0.150 1.00 94.12 168 ILE A N 1
ATOM 1390 C CA . ILE A 1 168 ? 2.922 -10.437 1.234 1.00 94.12 168 ILE A CA 1
ATOM 1391 C C . ILE A 1 168 ? 2.586 -9.527 2.414 1.00 94.12 168 ILE A C 1
ATOM 1393 O O . ILE A 1 168 ? 2.522 -8.310 2.259 1.00 94.12 168 ILE A O 1
ATOM 1397 N N . ARG A 1 169 ? 2.387 -10.100 3.606 1.00 94.50 169 ARG A N 1
ATOM 1398 C CA . ARG A 1 169 ? 2.209 -9.310 4.834 1.00 94.50 169 ARG A CA 1
ATOM 1399 C C . ARG A 1 169 ? 3.540 -8.677 5.228 1.00 94.50 169 ARG A C 1
ATOM 1401 O O . ARG A 1 169 ? 4.507 -9.390 5.481 1.00 94.50 169 ARG A O 1
ATOM 1408 N N . GLY A 1 170 ? 3.578 -7.350 5.254 1.00 94.69 170 GLY A N 1
ATOM 1409 C CA . GLY A 1 170 ? 4.659 -6.578 5.850 1.00 94.69 170 GLY A CA 1
ATOM 1410 C C . GLY A 1 170 ? 4.392 -6.293 7.326 1.00 94.69 170 GLY A C 1
ATOM 1411 O O . GLY A 1 170 ? 3.798 -7.095 8.044 1.00 94.69 170 GLY A O 1
ATOM 1412 N N . GLU A 1 171 ? 4.826 -5.121 7.775 1.00 94.94 171 GLU A N 1
ATOM 1413 C CA . GLU A 1 17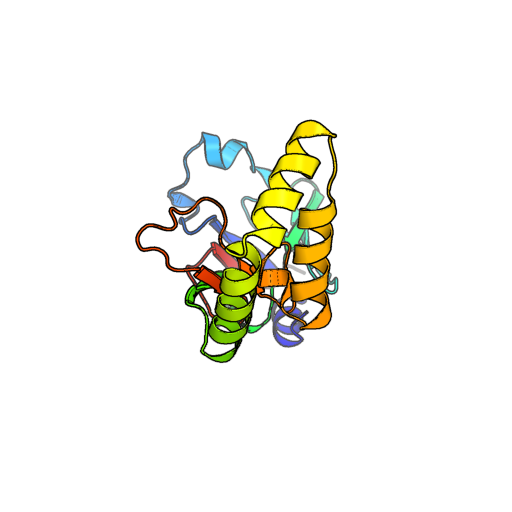1 ? 4.652 -4.672 9.156 1.00 94.94 171 GLU A CA 1
ATOM 1414 C C . GLU A 1 171 ? 3.188 -4.344 9.476 1.00 94.94 171 GLU A C 1
ATOM 1416 O O . GLU A 1 171 ? 2.420 -3.918 8.606 1.00 94.94 171 GLU A O 1
ATOM 1421 N N . LEU A 1 172 ? 2.806 -4.520 10.745 1.00 95.94 172 LEU A N 1
ATOM 1422 C CA . LEU A 1 172 ? 1.496 -4.109 11.242 1.00 95.94 172 LEU A CA 1
ATOM 1423 C C . LEU A 1 172 ? 1.331 -2.601 11.034 1.00 95.94 172 LEU A C 1
ATOM 1425 O O . LEU A 1 172 ? 2.182 -1.816 11.438 1.00 95.94 172 LEU A O 1
ATOM 1429 N N . PHE A 1 173 ? 0.231 -2.192 10.408 1.00 94.50 173 PHE A N 1
ATOM 1430 C CA . PHE A 1 173 ? -0.033 -0.792 10.093 1.00 94.50 173 PHE A CA 1
ATOM 1431 C C . PHE A 1 173 ? -1.166 -0.224 10.944 1.00 94.50 173 PHE A C 1
ATOM 1433 O O . PHE A 1 173 ? -1.027 0.849 11.534 1.00 94.50 173 PHE A O 1
ATOM 1440 N N . LEU A 1 174 ? -2.279 -0.953 11.033 1.00 94.44 174 LEU A N 1
ATOM 1441 C CA . LEU A 1 174 ? -3.425 -0.606 11.867 1.00 94.44 174 LEU A CA 1
ATOM 1442 C C . L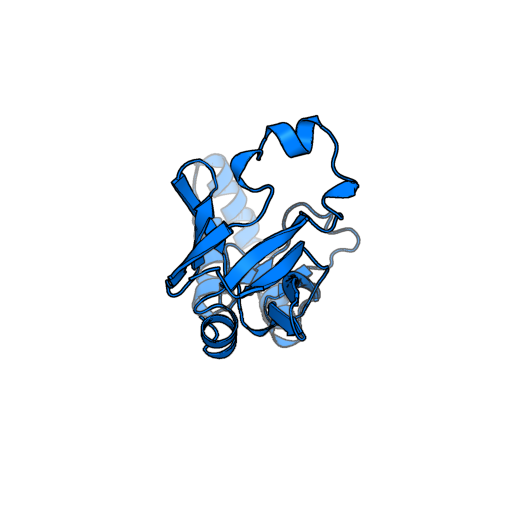EU A 1 174 ? -3.885 -1.844 12.624 1.00 94.44 174 LEU A C 1
ATOM 1444 O O . LEU A 1 174 ? -3.842 -2.955 12.099 1.00 94.44 174 LEU A O 1
ATOM 1448 N N . GLN A 1 175 ? -4.394 -1.634 13.828 1.00 95.69 175 GLN A N 1
ATOM 1449 C CA . GLN A 1 175 ? -5.101 -2.666 14.568 1.00 95.69 175 GLN A CA 1
ATOM 1450 C C . GLN A 1 175 ? -6.328 -2.064 15.234 1.00 95.69 175 GLN A C 1
ATOM 1452 O O . GLN A 1 175 ? -6.295 -0.926 15.719 1.00 95.69 175 GLN A O 1
ATOM 1457 N N . TYR A 1 176 ? -7.402 -2.842 15.231 1.00 95.25 176 TYR A N 1
ATOM 1458 C CA . TYR A 1 176 ? -8.657 -2.509 15.868 1.00 95.25 176 TYR A CA 1
ATOM 1459 C C . TYR A 1 176 ? -9.074 -3.623 16.811 1.00 95.25 176 TYR A C 1
ATOM 1461 O O . TYR A 1 176 ? -9.091 -4.794 16.438 1.00 95.25 176 TYR A O 1
ATOM 1469 N N . GLU A 1 177 ? -9.481 -3.232 18.005 1.00 95.88 177 GLU A N 1
ATOM 1470 C CA . GLU A 1 177 ? -10.289 -4.067 18.872 1.00 95.88 177 GLU A CA 1
ATOM 1471 C C . GLU A 1 177 ? -11.757 -3.963 18.453 1.00 95.88 177 GLU A C 1
ATOM 1473 O O . GLU A 1 177 ? -12.248 -2.884 18.108 1.00 95.88 177 GLU A O 1
ATOM 1478 N N . MET A 1 178 ? -12.449 -5.095 18.489 1.00 95.81 178 MET A N 1
ATOM 1479 C CA . MET A 1 178 ? -13.832 -5.257 18.072 1.00 95.81 178 MET A CA 1
ATOM 1480 C C . MET A 1 178 ? -14.691 -5.691 19.256 1.00 95.81 178 MET A C 1
ATOM 1482 O O . MET A 1 178 ? -14.312 -6.575 20.024 1.00 95.81 178 MET A O 1
ATOM 1486 N N . ARG A 1 179 ? -15.891 -5.126 19.365 1.00 95.06 179 ARG A N 1
ATOM 1487 C CA . ARG A 1 179 ? -16.920 -5.586 20.309 1.00 95.06 179 ARG A CA 1
ATOM 1488 C C . ARG A 1 179 ? -18.297 -5.537 19.674 1.00 95.06 179 ARG A C 1
ATOM 1490 O O . ARG A 1 179 ? -18.482 -4.845 18.675 1.00 95.06 179 ARG A O 1
ATOM 1497 N N . ASP A 1 180 ? -19.258 -6.244 20.252 1.00 94.00 180 ASP A N 1
ATOM 1498 C CA . ASP A 1 180 ? -20.658 -6.105 19.854 1.00 94.00 180 ASP A CA 1
ATOM 1499 C C . ASP A 1 180 ? -21.154 -4.684 20.128 1.00 94.00 180 ASP A C 1
ATOM 1501 O O . ASP A 1 180 ? -20.913 -4.127 21.202 1.00 94.00 180 ASP A O 1
ATOM 1505 N N . ALA A 1 181 ? -21.822 -4.087 19.141 1.00 86.12 181 ALA A N 1
ATOM 1506 C CA . ALA A 1 181 ? -22.470 -2.801 19.329 1.00 86.12 181 ALA A CA 1
ATOM 1507 C C . ALA A 1 181 ? -23.607 -2.954 20.344 1.00 86.12 181 ALA A C 1
ATOM 1509 O O . ALA A 1 181 ? -24.389 -3.905 20.270 1.00 86.12 181 ALA A O 1
ATOM 1510 N N . ALA A 1 182 ? -23.712 -2.005 21.275 1.00 73.94 182 ALA A N 1
ATOM 1511 C CA . ALA A 1 182 ? -24.873 -1.940 22.150 1.00 73.94 182 ALA A CA 1
ATOM 1512 C C . ALA A 1 182 ? -26.139 -1.743 21.294 1.00 73.94 182 ALA A C 1
ATOM 1514 O O . ALA A 1 182 ? -26.139 -0.928 20.361 1.00 73.94 182 ALA A O 1
ATOM 1515 N N . VAL A 1 183 ? -27.169 -2.545 21.586 1.00 54.25 183 VAL A N 1
ATOM 1516 C CA . VAL A 1 183 ? -28.495 -2.481 20.946 1.00 54.25 183 VAL A CA 1
ATOM 1517 C C . VAL A 1 183 ? -29.194 -1.188 21.332 1.00 54.25 183 VAL A C 1
ATOM 1519 O O . VAL A 1 183 ? -29.208 -0.880 22.545 1.00 54.25 183 VAL A O 1
#

Mean predicted aligned error: 6.08 Å

Solvent-accessible surface area (backbone atoms only — not comparable to full-atom values): 10139 Å² total; per-residue (Å²): 96,50,69,67,59,53,66,71,41,65,65,21,23,38,28,62,48,28,51,82,58,35,50,55,89,75,53,51,69,71,66,44,68,77,42,63,72,65,61,55,69,20,39,54,73,48,83,52,65,53,33,36,36,27,36,26,87,86,72,47,78,43,80,45,78,50,74,53,62,58,24,49,47,77,57,92,50,34,42,40,33,33,37,54,16,78,42,68,65,52,75,70,56,43,51,57,47,51,56,46,51,56,50,61,72,29,71,69,44,47,53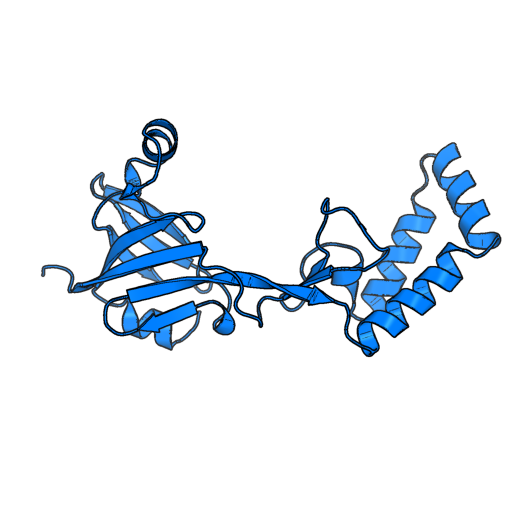,48,44,54,48,19,72,77,65,79,47,57,63,59,58,50,53,53,50,48,54,28,46,76,71,73,45,36,20,75,79,52,65,75,46,98,54,28,26,49,63,73,92,63,75,56,83,79,77,59,62,43,29,35,29,36,79,36,63,38,57,61,30,37,28,29,43,49,45,77,47,84,129

pLDDT: mean 89.6, std 9.95, range [44.75, 97.5]

Radius of gyration: 21.88 Å; Cα contacts (8 Å, |Δi|>4): 304; chains: 1; bounding box: 52×34×54 Å